Protein 1VK1 (pdb70)

Foldseek 3Di:
DAADADDWDKDWLVLEEAEDDQVVLLVVLLCVCVVVQWDWAAFEWEDQPPDRGTYGPDQPSVSVSCVVVVFTITIYDYDHLPDPQKFKDWKKKFKADVVLQVLLVVLVWDKAFDPCQQCLCAQALKWKDFPTIITTHDHQVSVNSLVSVSVCCVPGMPIDIHPDPVVNVVCSVVVNTGIIIDHADGSVVSSVQVVVVHHGYNHIDIDGPHHHGIDTHGSVVRD

Radius of gyration: 18.36 Å; Cα contacts (8 Å, |Δi|>4): 438; chains: 1; bounding box: 49×34×46 Å

InterPro domains:
  IPR003115 ParB-like, N-terminal domain [PF02195] (14-92)
  IPR003115 ParB-like, N-terminal domain [SM00470] (19-114)
  IPR023098 L-serine kinase SerK/SbnI, C-terminal [G3DSA:3.30.1760.10] (100-229)
  IPR036086 ParB/Sulfiredoxin superfamily [SSF110849] (11-241)
  IPR040867 L-serine kinase SerK, C-terminal domain [PF18231] (101-200)

Nearest PDB structures (foldseek):
  1vk1-assembly1_A  TM=1.003E+00  e=1.001E-43  Pyrococcus furiosus
  5x0b-assembly1_A  TM=9.358E-01  e=4.846E-38  Thermococcus kodakarensis KOD1
  5x0f-assembly1_A  TM=9.138E-01  e=3.011E-38  Thermococcus kodakarensis KOD1
  5x0k-assembly1_A  TM=9.259E-01  e=2.277E-37  Thermococcus kodakarensis KOD1
  5x0g-assembly1_A  TM=9.185E-01  e=5.558E-37  Thermococcus kodakarensis KOD1

Solvent-accessible surface area: 11321 Å² total

Sequence (223 aa):
IPVKKVEYVFIELDKMPHEQLVQRELEDFIESVTGSGIFWKPMLLAKIPGTDEYLIVDGHHRWAGLQKLGAKRAPSVILDYFDEGVKVYTWYPAFGDVNVIERLKAEGLEVIEDEKAEEAEGEIAFALIGEKSFAIPGGLEEQKVSKVLDEMDQAEIELVYYGLKEDAKADMEKGEIDYVFIRAPTKEEVMELVKRGEVFSPTTRHVLPFIPDKIDVKLEDLF

B-factor: mean 16.38, std 5.9, range [7.72, 43.36]

Organism: Pyrococcus furiosus (strain ATCC 43587 / DSM 3638 / JCM 8422 / Vc1) (NCBI:txid186497)

Structure (mmCIF, N/CA/C/O backbone):
data_1VK1
#
_entry.id   1VK1
#
_cell.length_a   115.148
_cell.length_b   40.099
_cell.length_c   65.671
_cell.angle_alpha   90.00
_cell.angle_beta   122.29
_cell.angle_gamma   90.00
#
_symmetry.space_group_name_H-M   'C 1 2 1'
#
loop_
_entity.id
_entity.type
_entity.pdbx_description
1 polymer 'Conserved hypothetical protein'
2 non-polymer 'PHOSPHATE ION'
3 non-polymer 'SODIUM ION'
4 non-polymer DI(HYDROXYETHYL)ETHER
5 water water
#
loop_
_atom_site.group_PDB
_atom_site.id
_atom_site.type_symbol
_atom_site.label_atom_id
_atom_site.label_alt_id
_atom_site.label_comp_id
_atom_site.label_asym_id
_atom_site.label_entity_id
_atom_site.label_seq_id
_atom_site.pdbx_PDB_ins_code
_atom_site.Cartn_x
_atom_site.Cartn_y
_atom_site.Cartn_z
_atom_site.occupancy
_atom_site.B_iso_or_equiv
_atom_site.auth_seq_id
_atom_site.auth_comp_id
_atom_site.auth_asym_id
_atom_site.auth_atom_id
_atom_site.pdbx_PDB_model_num
ATOM 1 N N . ILE A 1 11 ? -8.300 13.650 10.032 1.00 33.60 11 ILE A N 1
ATOM 2 C CA . ILE A 1 11 ? -9.213 13.715 11.222 1.00 33.08 11 ILE A CA 1
ATOM 3 C C . ILE A 1 11 ? -10.564 14.357 10.849 1.00 31.69 11 ILE A C 1
ATOM 4 O O . ILE A 1 11 ? -10.633 15.137 9.898 1.00 33.51 11 ILE A O 1
ATOM 9 N N . PRO A 1 12 ? -11.626 14.029 11.594 1.00 29.14 12 PRO A N 1
ATOM 10 C CA . PRO A 1 12 ? -12.963 14.532 11.288 1.00 27.79 12 PRO A CA 1
ATOM 11 C C . PRO A 1 12 ? -13.146 16.004 11.606 1.00 24.86 12 PRO A C 1
ATOM 12 O O . PRO A 1 12 ? -12.524 16.516 12.516 1.00 22.69 12 PRO A O 1
ATOM 16 N N . VAL A 1 13 ? -14.001 16.666 10.838 1.00 24.85 13 VAL A N 1
ATOM 17 C CA . VAL A 1 13 ? -14.478 17.998 11.175 1.00 24.45 13 VAL A CA 1
ATOM 18 C C . VAL A 1 13 ? -15.635 17.826 12.141 1.00 24.93 13 VAL A C 1
ATOM 19 O O . VAL A 1 13 ? -16.452 16.907 11.998 1.00 27.38 13 VAL A O 1
ATOM 23 N N . LYS A 1 14 ? -15.689 18.684 13.149 1.00 23.98 14 LYS A N 1
ATOM 24 C CA . LYS A 1 14 ? -16.717 18.597 14.173 1.00 26.35 14 LYS A CA 1
ATOM 25 C C . LYS A 1 14 ? -17.242 19.993 14.457 1.00 26.14 14 LYS A C 1
ATOM 26 O O . LYS A 1 14 ? -16.455 20.917 14.677 1.00 25.93 14 LYS A O 1
ATOM 30 N N . LYS A 1 15 ? -18.562 20.162 14.432 1.00 28.16 15 LYS A N 1
ATOM 31 C CA . LYS A 1 15 ? -19.165 21.410 14.894 1.00 29.18 15 LYS A CA 1
ATOM 32 C C . LYS A 1 15 ? -19.057 21.426 16.403 1.00 30.11 15 LYS A C 1
ATOM 33 O O . LYS A 1 15 ? -19.620 20.567 17.084 1.00 31.60 15 LYS A O 1
ATOM 39 N N . VAL A 1 16 ? -18.318 22.393 16.931 1.00 29.95 16 VAL A N 1
ATOM 40 C CA . VAL A 1 16 ? -18.163 22.512 18.369 1.00 29.39 16 VAL A CA 1
ATOM 41 C C . VAL A 1 16 ? -18.810 23.805 18.822 1.00 26.20 16 VAL A C 1
ATOM 42 O O . VAL A 1 16 ? -18.911 24.770 18.061 1.00 26.93 16 VAL A O 1
ATOM 46 N N . GLU A 1 17 ? -19.300 23.808 20.047 1.00 25.69 17 GLU A N 1
ATOM 47 C CA . GLU A 1 17 ? -19.944 24.981 20.574 1.00 23.92 17 GLU A CA 1
ATOM 48 C C . GLU A 1 17 ? -18.852 25.937 20.995 1.00 22.50 17 GLU A C 1
ATOM 49 O O . GLU A 1 17 ? -17.912 25.544 21.682 1.00 25.79 17 GLU A O 1
ATOM 52 N N . TYR A 1 18 ? -18.957 27.176 20.548 1.00 16.91 18 TYR A N 1
ATOM 53 C CA . TYR A 1 18 ? -18.013 28.210 20.951 1.00 14.66 18 TYR A CA 1
ATOM 54 C C . TYR A 1 18 ? -18.643 29.099 22.013 1.00 14.90 18 TYR A C 1
ATOM 55 O O . TYR A 1 18 ? -19.854 29.020 22.281 1.00 16.25 18 TYR A O 1
ATOM 64 N N . VAL A 1 19 ? -17.805 29.901 22.636 1.00 13.06 19 VAL A N 1
ATOM 65 C CA . VAL A 1 19 ? -18.219 30.891 23.595 1.00 12.30 19 VAL A CA 1
ATOM 66 C C . VAL A 1 19 ? -17.428 32.163 23.315 1.00 11.32 19 VAL A C 1
ATOM 67 O O . VAL A 1 19 ? -16.257 32.096 22.944 1.00 11.59 19 VAL A O 1
ATOM 74 N N . PHE A 1 20 ? -18.054 33.322 23.483 1.00 11.35 20 PHE A N 1
ATOM 75 C CA . PHE A 1 20 ? -17.326 34.567 23.354 1.00 10.50 20 PHE A CA 1
ATOM 76 C C . PHE A 1 20 ? -16.493 34.762 24.599 1.00 11.65 20 PHE A C 1
ATOM 77 O O . PHE A 1 20 ? -16.998 34.552 25.716 1.00 13.95 20 PHE A O 1
ATOM 85 N N . ILE A 1 21 ? -15.228 35.131 24.410 1.00 10.17 21 ILE A N 1
ATOM 86 C CA . ILE A 1 21 ? -14.295 35.430 25.502 1.00 10.20 21 ILE A CA 1
ATOM 87 C C . ILE A 1 21 ? -13.714 36.798 25.252 1.00 9.57 21 ILE A C 1
ATOM 88 O O . ILE A 1 21 ? -13.373 37.136 24.122 1.00 9.62 21 ILE A O 1
ATOM 93 N N . GLU A 1 22 ? -13.574 37.583 26.313 1.00 10.28 22 GLU A N 1
ATOM 94 C CA . GLU A 1 22 ? -12.977 38.884 26.195 1.00 10.81 22 GLU A CA 1
ATOM 95 C C . GLU A 1 22 ? -11.483 38.783 25.852 1.00 10.14 22 GLU A C 1
ATOM 96 O O . GLU A 1 22 ? -10.724 37.997 26.451 1.00 10.85 22 GLU A O 1
ATOM 102 N N . LEU A 1 23 ? -11.085 39.575 24.866 1.00 9.84 23 LEU A N 1
ATOM 103 C CA . LEU A 1 23 ? -9.721 39.529 24.352 1.00 9.88 23 LEU A CA 1
ATOM 104 C C . LEU A 1 23 ? -8.681 39.828 25.438 1.00 10.67 23 LEU A C 1
ATOM 105 O O . LEU A 1 23 ? -7.565 39.292 25.398 1.00 11.07 23 LEU A O 1
ATOM 110 N N . ASP A 1 24 ? -9.040 40.669 26.410 1.00 10.99 24 ASP A N 1
ATOM 111 C CA . ASP A 1 24 ? -8.116 41.068 27.454 1.00 12.23 24 ASP A CA 1
ATOM 112 C C . ASP A 1 24 ? -7.847 39.958 28.482 1.00 12.75 24 ASP A C 1
ATOM 113 O O . ASP A 1 24 ? -7.040 40.145 29.370 1.00 16.65 24 ASP A O 1
ATOM 118 N N . LYS A 1 25 ? -8.521 38.819 28.364 1.00 10.95 25 LYS A N 1
ATOM 119 C CA . LYS A 1 25 ? -8.283 37.658 29.215 1.00 11.33 25 LYS A CA 1
ATOM 120 C C . LYS A 1 25 ? -7.371 36.643 28.549 1.00 10.39 25 LYS A C 1
ATOM 121 O O . LYS A 1 25 ? -6.991 35.669 29.182 1.00 12.39 25 LYS A O 1
ATOM 127 N N . MET A 1 26 ? -7.008 36.868 27.287 1.00 9.96 26 MET A N 1
ATOM 128 C CA . MET A 1 26 ? -6.202 35.934 26.497 1.00 9.15 26 MET A CA 1
ATOM 129 C C . MET A 1 26 ? -4.761 36.304 26.554 1.00 9.91 26 MET A C 1
ATOM 130 O O . MET A 1 26 ? -4.411 37.464 26.391 1.00 11.78 26 MET A O 1
ATOM 146 N N . PRO A 1 28 ? -0.857 35.480 25.134 1.00 8.40 28 PRO A N 1
ATOM 147 C CA . PRO A 1 28 ? -0.104 34.870 24.060 1.00 8.45 28 PRO A CA 1
ATOM 148 C C . PRO A 1 28 ? 1.034 34.012 24.591 1.00 8.32 28 PRO A C 1
ATOM 149 O O . PRO A 1 28 ? 1.539 34.237 25.702 1.00 9.44 28 PRO A O 1
ATOM 153 N N . HIS A 1 29 ? 1.460 33.063 23.784 1.00 8.37 29 HIS A N 1
ATOM 154 C CA . HIS A 1 29 ? 2.699 32.341 24.048 1.00 8.76 29 HIS A CA 1
ATOM 155 C C . HIS A 1 29 ? 3.744 32.455 22.949 1.00 8.73 29 HIS A C 1
ATOM 156 O O . HIS A 1 29 ? 4.807 31.883 23.075 1.00 9.34 29 HIS A O 1
ATOM 163 N N . GLU A 1 30 ? 3.446 33.186 21.877 1.00 8.67 30 GLU A N 1
ATOM 164 C CA . GLU A 1 30 ? 4.415 33.400 20.834 1.00 9.00 30 GLU A CA 1
ATOM 165 C C . GLU A 1 30 ? 4.215 34.756 20.197 1.00 9.20 30 GLU A C 1
ATOM 166 O O . GLU A 1 30 ? 3.124 35.334 20.286 1.00 10.57 30 GLU A O 1
ATOM 172 N N . GLN A 1 31 ? 5.276 35.257 19.564 1.00 8.90 31 GLN A N 1
ATOM 173 C CA . GLN A 1 31 ? 5.293 36.516 18.847 1.00 9.11 31 GLN A CA 1
ATOM 174 C C . GLN A 1 31 ? 4.586 36.381 17.494 1.00 9.41 31 GLN A C 1
ATOM 175 O O . GLN A 1 31 ? 4.247 35.283 17.063 1.00 9.82 31 GLN A O 1
ATOM 181 N N . LEU A 1 32 ? 4.409 37.516 16.829 1.00 9.64 32 LEU A N 1
ATOM 182 C CA . LEU A 1 32 ? 3.672 37.595 15.573 1.00 10.23 32 LEU A CA 1
ATOM 183 C C . LEU A 1 32 ? 4.573 37.723 14.359 1.00 10.61 32 LEU A C 1
ATOM 184 O O . LEU A 1 32 ? 5.701 38.205 14.458 1.00 12.00 32 LEU A O 1
ATOM 189 N N . VAL A 1 33 ? 4.024 37.321 13.213 1.00 11.38 33 VAL A N 1
ATOM 190 C CA . VAL A 1 33 ? 4.592 37.585 11.876 1.00 12.29 33 VAL A CA 1
ATOM 191 C C . VAL A 1 33 ? 3.810 38.761 11.284 1.00 11.57 33 VAL A C 1
ATOM 192 O O . VAL A 1 33 ? 2.570 38.714 11.197 1.00 11.38 33 VAL A O 1
ATOM 196 N N . GLN A 1 34 ? 4.498 39.842 10.922 1.00 11.76 34 GLN A N 1
ATOM 197 C CA . GLN A 1 34 ? 3.800 41.044 10.467 1.00 11.83 34 GLN A CA 1
ATOM 198 C C . GLN A 1 34 ? 2.847 40.759 9.298 1.00 11.76 34 GLN A C 1
ATOM 199 O O . GLN A 1 34 ? 1.709 41.240 9.289 1.00 11.60 34 GLN A O 1
ATOM 205 N N . ARG A 1 35 ? 3.286 39.967 8.332 1.00 11.58 35 ARG A N 1
ATOM 206 C CA . ARG A 1 35 ? 2.451 39.686 7.182 1.00 12.20 35 ARG A CA 1
ATOM 207 C C . ARG A 1 35 ? 1.176 38.965 7.582 1.00 10.77 35 ARG A C 1
ATOM 208 O O . ARG A 1 35 ? 0.104 39.240 7.051 1.00 11.82 35 ARG A O 1
ATOM 216 N N . GLU A 1 36 ? 1.283 38.028 8.515 1.00 11.39 36 GLU A N 1
ATOM 217 C CA . GLU A 1 36 ? 0.108 37.282 8.968 1.00 11.51 36 GLU A CA 1
ATOM 218 C C . GLU A 1 36 ? -0.884 38.171 9.739 1.00 10.41 36 GLU A C 1
ATOM 219 O O . GLU A 1 36 ? -2.098 38.016 9.610 1.00 11.60 36 GLU A O 1
ATOM 230 N N . LEU A 1 37 ? -0.362 39.106 10.522 1.00 9.89 37 LEU A N 1
ATOM 231 C CA . LEU A 1 37 ? -1.193 40.049 11.239 1.00 10.06 37 LEU A CA 1
ATOM 232 C C . LEU A 1 37 ? -1.954 40.943 10.268 1.00 9.34 37 LEU A C 1
ATOM 233 O O . LEU A 1 37 ? -3.175 41.103 10.366 1.00 9.87 37 LEU A O 1
ATOM 238 N N . GLU A 1 38 ? -1.233 41.506 9.317 1.00 9.80 38 GLU A N 1
ATOM 239 C CA . GLU A 1 38 ? -1.836 42.420 8.354 1.00 10.99 38 GLU A CA 1
ATOM 240 C C . GLU A 1 38 ? -2.812 41.707 7.433 1.00 11.59 38 GLU A C 1
ATOM 241 O O . GLU A 1 38 ? -3.875 42.238 7.133 1.00 11.60 38 GLU A O 1
ATOM 247 N N . ASP A 1 39 ? -2.485 40.484 7.009 1.00 11.74 39 ASP A N 1
ATOM 248 C CA . ASP A 1 39 ? -3.392 39.716 6.193 1.00 12.11 39 ASP A CA 1
ATOM 249 C C . ASP A 1 39 ? -4.700 39.391 6.932 1.00 11.29 39 ASP A C 1
ATOM 250 O O . ASP A 1 39 ? -5.781 39.475 6.334 1.00 12.14 39 ASP A O 1
ATOM 255 N N . PHE A 1 40 ? -4.610 39.002 8.206 1.00 10.25 40 PHE A N 1
ATOM 256 C CA . PHE A 1 40 ? -5.808 38.740 8.980 1.00 10.66 40 PHE A CA 1
ATOM 257 C C . PHE A 1 40 ? -6.679 40.010 9.033 1.00 10.00 40 PHE A C 1
ATOM 258 O O . PHE A 1 40 ? -7.896 39.963 8.823 1.00 9.92 40 PHE A O 1
ATOM 266 N N . ILE A 1 41 ? -6.057 41.150 9.346 1.00 9.57 41 ILE A N 1
ATOM 267 C CA . ILE A 1 41 ? -6.829 42.392 9.472 1.00 10.02 41 ILE A CA 1
ATOM 268 C C . ILE A 1 41 ? -7.521 42.720 8.147 1.00 10.36 41 ILE A C 1
ATOM 269 O O . ILE A 1 41 ? -8.689 43.077 8.127 1.00 11.40 41 ILE A O 1
ATOM 274 N N . GLU A 1 42 ? -6.791 42.596 7.046 1.00 10.27 42 GLU A N 1
ATOM 275 C CA . GLU A 1 42 ? -7.371 42.835 5.723 1.00 1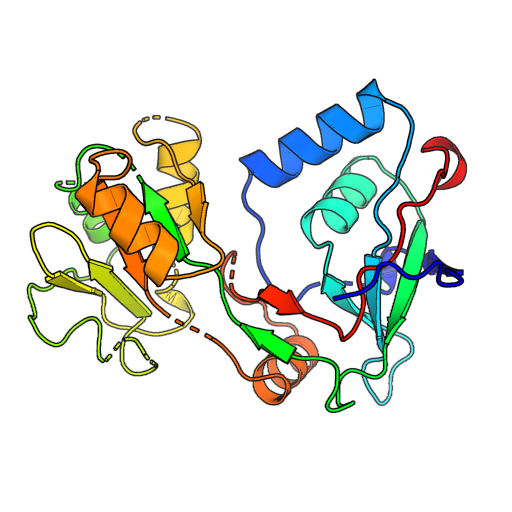1.18 42 GLU A CA 1
ATOM 276 C C . GLU A 1 42 ? -8.539 41.903 5.430 1.00 11.45 42 GLU A C 1
ATOM 277 O O . GLU A 1 42 ? -9.564 42.337 4.899 1.00 11.75 42 GLU A O 1
ATOM 283 N N . SER A 1 43 ? -8.381 40.616 5.742 1.00 10.96 43 SER A N 1
ATOM 284 C CA . SER A 1 43 ? -9.421 39.629 5.461 1.00 11.44 43 SER A CA 1
ATOM 285 C C . SER A 1 43 ? -10.691 39.841 6.304 1.00 10.44 43 SER A C 1
ATOM 286 O O . SER A 1 43 ? -11.813 39.784 5.786 1.00 11.36 43 SER A O 1
ATOM 289 N N . VAL A 1 44 ? -10.532 40.051 7.594 1.00 10.03 44 VAL A N 1
ATOM 290 C CA . VAL A 1 44 ? -11.683 40.164 8.463 1.00 9.94 44 VAL A CA 1
ATOM 291 C C . VAL A 1 44 ? -12.449 41.443 8.169 1.00 10.46 44 VAL A C 1
ATOM 292 O O . VAL A 1 44 ? -13.675 41.440 8.196 1.00 11.55 44 VAL A O 1
ATOM 296 N N . THR A 1 45 ? -11.743 42.528 7.868 1.00 11.06 45 THR A N 1
ATOM 297 C CA . THR A 1 45 ? -12.428 43.786 7.534 1.00 11.20 45 THR A CA 1
ATOM 298 C C . THR A 1 45 ? -13.032 43.730 6.140 1.00 12.27 45 THR A C 1
ATOM 299 O O . THR A 1 45 ? -14.124 44.256 5.926 1.00 14.36 45 THR A O 1
ATOM 303 N N . GLY A 1 46 ? -12.371 43.068 5.194 1.00 11.75 46 GLY A N 1
ATOM 304 C CA . GLY A 1 46 ? -12.908 42.970 3.845 1.00 12.27 46 GLY A CA 1
ATOM 305 C C . GLY A 1 46 ? -14.120 42.067 3.735 1.00 11.93 46 GLY A C 1
ATOM 306 O O . GLY A 1 46 ? -15.079 42.388 3.022 1.00 13.94 46 GLY A O 1
ATOM 307 N N . SER A 1 47 ? -14.084 40.933 4.428 1.00 11.93 47 SER A N 1
ATOM 308 C CA . SER A 1 47 ? -15.190 39.983 4.398 1.00 12.21 47 SER A CA 1
ATOM 309 C C . SER A 1 47 ? -16.263 40.304 5.411 1.00 12.75 47 SER A C 1
ATOM 310 O O . SER A 1 47 ? -17.411 39.899 5.257 1.00 13.44 47 SER A O 1
ATOM 313 N N . GLY A 1 48 ? -15.887 41.000 6.480 1.00 12.14 48 GLY A N 1
ATOM 314 C CA . GLY A 1 48 ? -16.792 41.249 7.592 1.00 11.45 48 GLY A CA 1
ATOM 315 C C . GLY A 1 48 ? -17.130 40.058 8.466 1.00 12.04 48 GLY A C 1
ATOM 316 O O . GLY A 1 48 ? -18.008 40.157 9.304 1.00 12.27 48 GLY A O 1
ATOM 317 N N . ILE A 1 49 ? -16.424 38.928 8.301 1.00 11.59 49 ILE A N 1
ATOM 318 C CA . ILE A 1 49 ? -16.776 37.692 8.992 1.00 12.41 49 ILE A CA 1
ATOM 319 C C . ILE A 1 49 ? -15.554 37.102 9.676 1.00 11.46 49 ILE A C 1
ATOM 320 O O . ILE A 1 49 ? -14.494 37.006 9.071 1.00 12.12 49 ILE A O 1
ATOM 325 N N . PHE A 1 50 ? -15.724 36.730 10.937 1.00 10.82 50 PHE A N 1
ATOM 326 C CA . PHE A 1 50 ? -14.728 35.993 11.699 1.00 11.15 50 PHE A CA 1
ATOM 327 C C . PHE A 1 50 ? -15.172 34.549 11.709 1.00 11.80 50 PHE A C 1
ATOM 328 O O . PHE A 1 50 ? -16.230 34.226 12.224 1.00 14.44 50 PHE A O 1
ATOM 336 N N . TRP A 1 51 ? -14.381 33.680 11.115 1.00 11.17 51 TRP A N 1
ATOM 337 C CA . TRP A 1 51 ? -14.855 32.299 10.896 1.00 13.04 51 TRP A CA 1
ATOM 338 C C . TRP A 1 51 ? -14.059 31.202 11.560 1.00 12.83 51 TRP A C 1
ATOM 339 O O . TRP A 1 51 ? -14.460 30.028 11.486 1.00 15.76 51 TRP A O 1
ATOM 350 N N . LYS A 1 52 ? -12.937 31.542 12.170 1.00 13.11 52 LYS A N 1
ATOM 351 C CA . LYS A 1 52 ? -12.073 30.530 12.756 1.00 13.97 52 LYS A CA 1
ATOM 352 C C . LYS A 1 52 ? -11.938 30.810 14.243 1.00 13.54 52 LYS A C 1
ATOM 353 O O . LYS A 1 52 ? -11.254 31.776 14.626 1.00 13.27 52 LYS A O 1
ATOM 359 N N . PRO A 1 53 ? -12.562 29.993 15.107 1.00 13.11 53 PRO A N 1
ATOM 360 C CA . PRO A 1 53 ? -12.587 30.329 16.537 1.00 12.79 53 PRO A CA 1
ATOM 361 C C . PRO A 1 53 ? -11.193 30.304 17.137 1.00 11.94 53 PRO A C 1
ATOM 362 O O . PRO A 1 53 ? -10.331 29.546 16.691 1.00 13.06 53 PRO A O 1
ATOM 366 N N . MET A 1 54 ? -10.979 31.125 18.143 1.00 10.19 54 MET A N 1
ATOM 367 C CA . MET A 1 54 ? -9.808 30.979 18.978 1.00 10.20 54 MET A CA 1
ATOM 368 C C . MET A 1 54 ? -9.832 29.609 19.618 1.00 9.45 54 MET A C 1
ATOM 369 O O . MET A 1 54 ? -10.902 29.100 19.933 1.00 9.98 54 MET A O 1
ATOM 374 N N . LEU A 1 55 ? -8.663 29.029 19.839 1.00 8.99 55 LEU A N 1
ATOM 375 C CA . LEU A 1 55 ? -8.526 27.875 20.740 1.00 9.13 55 LEU A CA 1
ATOM 376 C C . LEU A 1 55 ? -7.803 28.352 21.970 1.00 7.99 55 LEU A C 1
ATOM 377 O O . LEU A 1 55 ? -6.722 28.944 21.861 1.00 8.49 55 LEU A O 1
ATOM 382 N N . LEU A 1 56 ? -8.428 28.123 23.134 1.00 8.78 56 LEU A N 1
ATOM 383 C CA . LEU A 1 56 ? -7.948 28.610 24.406 1.00 8.91 56 LEU A CA 1
ATOM 384 C C . LEU A 1 56 ? -7.887 27.495 25.424 1.00 9.84 56 LEU A C 1
ATOM 385 O O . LEU A 1 56 ? -8.589 26.497 25.308 1.00 12.22 56 LEU A O 1
ATOM 390 N N . ALA A 1 57 ? -7.096 27.700 26.466 1.00 9.16 57 ALA A N 1
ATOM 391 C CA . ALA A 1 57 ? -7.071 26.811 27.634 1.00 10.23 57 ALA A CA 1
ATOM 392 C C . ALA A 1 57 ? -6.911 27.659 28.873 1.00 10.06 57 ALA A C 1
ATOM 393 O O . ALA A 1 57 ? -6.100 28.576 28.900 1.00 10.49 57 ALA A O 1
ATOM 395 N N . LYS A 1 58 ? -7.664 27.373 29.912 1.00 10.85 58 LYS A N 1
ATOM 396 C CA . LYS A 1 58 ? -7.548 28.169 31.125 1.00 11.30 58 LYS A CA 1
ATOM 397 C C . LYS A 1 58 ? -6.177 27.956 31.782 1.00 11.00 58 LYS A C 1
ATOM 398 O O . LYS A 1 58 ? -5.670 26.842 31.869 1.00 13.64 58 LYS A O 1
ATOM 404 N N . ILE A 1 59 ? -5.590 29.038 32.249 1.00 10.63 59 ILE A N 1
ATOM 405 C CA . ILE A 1 59 ? -4.349 28.985 33.017 1.00 11.28 59 ILE A CA 1
ATOM 406 C C . ILE A 1 59 ? -4.730 28.701 34.484 1.00 12.44 59 ILE A C 1
ATOM 407 O O . ILE A 1 59 ? -5.476 29.460 35.088 1.00 13.35 59 ILE A O 1
ATOM 412 N N . PRO A 1 60 ? -4.233 27.594 35.059 1.00 14.97 60 PRO A N 1
ATOM 413 C CA . PRO A 1 60 ? -4.617 27.231 36.438 1.00 17.54 60 PRO A CA 1
ATOM 414 C C . PRO A 1 60 ? -4.389 28.346 37.458 1.00 18.83 60 PRO A C 1
ATOM 415 O O . PRO A 1 60 ? -3.392 29.070 37.385 1.00 20.73 60 PRO A O 1
ATOM 419 N N . GLY A 1 61 ? -5.328 28.481 38.386 1.00 21.71 61 GLY A N 1
ATOM 420 C CA . GLY A 1 61 ? -5.250 29.496 39.423 1.00 23.32 61 GLY A CA 1
ATOM 421 C C . GLY A 1 61 ? -5.626 30.907 38.980 1.00 22.36 61 GLY A C 1
ATOM 422 O O . GLY A 1 61 ? -5.509 31.851 39.766 1.00 24.45 61 GLY A O 1
ATOM 423 N N . THR A 1 62 ? -6.075 31.059 37.724 1.00 18.54 62 THR A N 1
ATOM 424 C CA . THR A 1 62 ? -6.486 32.349 37.198 1.00 15.21 62 THR A CA 1
ATOM 425 C C . THR A 1 62 ? -7.801 32.217 36.494 1.00 15.09 62 THR A C 1
ATOM 426 O O . THR A 1 62 ? -8.269 31.113 36.226 1.00 16.80 62 THR A O 1
ATOM 430 N N . ASP A 1 63 ? -8.371 33.360 36.128 1.00 14.09 63 ASP A N 1
ATOM 431 C CA . ASP A 1 63 ? -9.475 33.382 35.181 1.00 15.52 63 ASP A CA 1
ATOM 432 C C . ASP A 1 63 ? -9.005 33.903 33.799 1.00 13.54 63 ASP A C 1
ATOM 433 O O . ASP A 1 63 ? -9.763 34.506 33.055 1.00 17.07 63 ASP A O 1
ATOM 438 N N . GLU A 1 64 ? -7.758 33.618 33.465 1.00 11.48 64 GLU A N 1
ATOM 439 C CA . GLU A 1 64 ? -7.158 33.996 32.195 1.00 10.91 64 GLU A CA 1
ATOM 440 C C . GLU A 1 64 ? -6.945 32.734 31.360 1.00 9.75 64 GLU A C 1
ATOM 441 O O . GLU A 1 64 ? -6.956 31.615 31.889 1.00 10.71 64 GLU A O 1
ATOM 447 N N . TYR A 1 65 ? -6.720 32.931 30.065 1.00 9.42 65 TYR A N 1
ATOM 448 C CA . TYR A 1 65 ? -6.571 31.849 29.117 1.00 8.90 65 TYR A CA 1
ATOM 449 C C . TYR A 1 65 ? -5.268 31.935 28.356 1.00 9.06 65 TYR A C 1
ATOM 450 O O . TYR A 1 65 ? -4.866 33.010 27.891 1.00 10.70 65 TYR A O 1
ATOM 459 N N . LEU A 1 66 ? -4.622 30.787 28.215 1.00 8.71 66 LEU A N 1
ATOM 460 C CA . LEU A 1 66 ? -3.585 30.576 27.234 1.00 9.00 66 LEU A CA 1
ATOM 461 C C . LEU A 1 66 ? -4.195 30.573 25.855 1.00 8.36 66 LEU A C 1
ATOM 462 O O . LEU A 1 66 ? -5.130 29.833 25.600 1.00 9.02 66 LEU A O 1
ATOM 467 N N . ILE A 1 67 ? -3.642 31.379 24.946 1.00 8.02 67 ILE A N 1
ATOM 468 C CA . ILE A 1 67 ? -3.962 31.254 23.541 1.00 8.41 67 ILE A CA 1
ATOM 469 C C . ILE A 1 67 ? -3.247 30.001 23.046 1.00 8.57 67 ILE A C 1
ATOM 470 O O . ILE A 1 67 ? -2.040 29.946 23.026 1.00 9.60 67 ILE A O 1
ATOM 475 N N . VAL A 1 68 ? -4.021 29.010 22.635 1.00 8.42 68 VAL A N 1
ATOM 476 C CA . VAL A 1 68 ? -3.478 27.783 22.041 1.00 8.48 68 VAL A CA 1
ATOM 477 C C . VAL A 1 68 ? -3.275 28.053 20.551 1.00 8.36 68 VAL A C 1
ATOM 478 O O . VAL A 1 68 ? -2.216 27.830 20.020 1.00 9.95 68 VAL A O 1
ATOM 482 N N . ASP A 1 69 ? -4.321 28.544 19.895 1.00 8.94 69 ASP A N 1
ATOM 483 C CA . ASP A 1 69 ? -4.282 28.896 18.497 1.00 9.57 69 ASP A CA 1
ATOM 484 C C . ASP A 1 69 ? -5.063 30.171 18.278 1.00 8.28 69 ASP A C 1
ATOM 485 O O . ASP A 1 69 ? -6.175 30.307 18.769 1.00 10.05 69 ASP A O 1
ATOM 490 N N . GLY A 1 70 ? -4.475 31.086 17.520 1.00 8.84 70 GLY A N 1
ATOM 491 C CA . GLY A 1 70 ? -5.137 32.333 17.147 1.00 8.89 70 GLY A CA 1
ATOM 492 C C . GLY A 1 70 ? -4.444 33.612 17.574 1.00 8.66 70 GLY A C 1
ATOM 493 O O . GLY A 1 70 ? -5.096 34.638 17.723 1.00 9.29 70 GLY A O 1
ATOM 494 N N . HIS A 1 71 ? -3.124 33.608 17.709 1.00 7.86 71 HIS A N 1
ATOM 495 C CA . HIS A 1 71 ? -2.400 34.816 18.085 1.00 7.86 71 HIS A CA 1
ATOM 496 C C . HIS A 1 71 ? -2.640 35.976 17.136 1.00 7.72 71 HIS A C 1
ATOM 497 O O . HIS A 1 71 ? -2.840 37.103 17.573 1.00 8.55 71 HIS A O 1
ATOM 504 N N . HIS A 1 72 ? -2.609 35.719 15.834 1.00 8.30 72 HIS A N 1
ATOM 505 C CA . HIS A 1 72 ? -2.776 36.788 14.864 1.00 8.78 72 HIS A CA 1
ATOM 506 C C . HIS A 1 72 ? -4.199 37.302 14.839 1.00 8.49 72 HIS A C 1
ATOM 507 O O . HIS A 1 72 ? -4.415 38.516 14.665 1.00 9.72 72 HIS A O 1
ATOM 514 N N . ARG A 1 73 ? -5.167 36.409 15.031 1.00 8.45 73 ARG A N 1
ATOM 515 C CA . ARG A 1 73 ? -6.575 36.798 15.158 1.00 9.11 73 ARG A CA 1
ATOM 516 C C . ARG A 1 73 ? -6.831 37.654 16.389 1.00 8.90 73 ARG A C 1
ATOM 517 O O . ARG A 1 73 ? -7.453 38.717 16.310 1.00 9.31 73 ARG A O 1
ATOM 525 N N . TRP A 1 74 ? -6.302 37.233 17.534 1.00 8.64 74 TRP A N 1
ATOM 526 C CA . TRP A 1 74 ? -6.411 38.006 18.772 1.00 8.80 74 TRP A CA 1
ATOM 527 C C . TRP A 1 74 ? -5.762 39.372 18.636 1.00 8.83 74 TRP A C 1
ATOM 528 O O . TRP A 1 74 ? -6.374 40.401 18.953 1.00 9.61 74 TRP A O 1
ATOM 539 N N . ALA A 1 75 ? -4.538 39.404 18.134 1.00 8.64 75 ALA A N 1
ATOM 540 C CA . ALA A 1 75 ? -3.811 40.649 18.037 1.00 9.59 75 ALA A CA 1
ATOM 541 C C . ALA A 1 75 ? -4.456 41.578 17.006 1.00 8.89 75 ALA A C 1
ATOM 542 O O . ALA A 1 75 ? -4.509 42.793 17.209 1.00 10.02 75 ALA A O 1
ATOM 544 N N . GLY A 1 76 ? -4.949 41.019 15.901 1.00 8.78 76 GLY A N 1
ATOM 545 C CA . GLY A 1 76 ? -5.621 41.825 14.899 1.00 9.42 76 GLY A CA 1
ATOM 546 C C . GLY A 1 76 ? -6.910 42.429 15.422 1.00 9.42 76 GLY A C 1
ATOM 547 O O . GLY A 1 76 ? -7.193 43.610 15.198 1.00 10.34 76 GLY A O 1
ATOM 548 N N . LEU A 1 77 ? -7.684 41.636 16.143 1.00 9.22 77 LEU A N 1
ATOM 549 C CA . LEU A 1 77 ? -8.900 42.136 16.748 1.00 9.69 77 LEU A CA 1
ATOM 550 C C . LEU A 1 77 ? -8.606 43.221 17.780 1.00 10.15 77 LEU A C 1
ATOM 551 O O . LEU A 1 77 ? -9.328 44.216 17.851 1.00 11.32 77 LEU A O 1
ATOM 556 N N . GLN A 1 78 ? -7.581 43.030 18.595 1.00 10.17 78 GLN A N 1
ATOM 557 C CA . GLN A 1 78 ? -7.204 44.063 19.552 1.00 12.80 78 GLN A CA 1
ATOM 558 C C . GLN A 1 78 ? -6.808 45.338 18.830 1.00 12.60 78 GLN A C 1
ATOM 559 O O . GLN A 1 78 ? -7.233 46.433 19.222 1.00 14.16 78 GLN A O 1
ATOM 565 N N . LYS A 1 79 ? -6.033 45.215 17.758 1.00 11.82 79 LYS A N 1
ATOM 566 C CA . LYS A 1 79 ? -5.604 46.393 16.985 1.00 12.95 79 LYS A CA 1
ATOM 567 C C . LYS A 1 79 ? -6.804 47.129 16.395 1.00 12.76 79 LYS A C 1
ATOM 568 O O . LYS A 1 79 ? -6.807 48.376 16.323 1.00 14.70 79 LYS A O 1
ATOM 574 N N . LEU A 1 80 ? -7.829 46.385 15.987 1.00 12.05 80 LEU A N 1
ATOM 575 C CA . LEU A 1 80 ? -9.047 46.974 15.425 1.00 12.38 80 LEU A CA 1
ATOM 576 C C . LEU A 1 80 ? -9.970 47.588 16.481 1.00 13.03 80 LEU A C 1
ATOM 577 O O . LEU A 1 80 ? -10.943 48.268 16.139 1.00 14.78 80 LEU A O 1
ATOM 582 N N . GLY A 1 81 ? -9.689 47.347 17.750 1.00 12.56 81 GLY A N 1
ATOM 583 C CA . GLY A 1 81 ? -10.495 47.867 18.847 1.00 13.78 81 GLY A CA 1
ATOM 584 C C . GLY A 1 81 ? -11.662 46.985 19.271 1.00 12.89 81 GLY A C 1
ATOM 585 O O . GLY A 1 81 ? -12.547 47.452 19.968 1.00 14.38 81 GLY A O 1
ATOM 586 N N . ALA A 1 82 ? -11.648 45.698 18.904 1.00 11.74 82 ALA A N 1
ATOM 587 C CA . ALA A 1 82 ? -12.696 44.790 19.301 1.00 11.85 82 ALA A CA 1
ATOM 588 C C . ALA A 1 82 ? -12.549 44.415 20.767 1.00 11.13 82 ALA A C 1
ATOM 589 O O . ALA A 1 82 ? -11.518 44.704 21.389 1.00 13.43 82 ALA A O 1
ATOM 591 N N . LYS A 1 83 ? -13.563 43.748 21.292 1.00 11.32 83 LYS A N 1
ATOM 592 C CA . LYS A 1 83 ? -13.629 43.379 22.694 1.00 12.20 83 LYS A CA 1
ATOM 593 C C . LYS A 1 83 ? -13.606 41.893 22.975 1.00 10.82 83 LYS A C 1
ATOM 594 O O . LYS A 1 83 ? -13.146 41.498 24.029 1.00 11.28 83 LYS A O 1
ATOM 596 N N . ARG A 1 84 ? -14.141 41.076 22.066 1.00 10.82 84 ARG A N 1
ATOM 597 C CA . ARG A 1 84 ? -14.328 39.663 22.336 1.00 10.19 84 ARG A CA 1
ATOM 598 C C . ARG A 1 84 ? -14.074 38.855 21.081 1.00 10.03 84 ARG A C 1
ATOM 599 O O . ARG A 1 84 ? -14.055 39.411 19.979 1.00 10.87 84 ARG A O 1
ATOM 607 N N . ALA A 1 85 ? -13.889 37.548 21.247 1.00 9.67 85 ALA A N 1
ATOM 608 C CA . ALA A 1 85 ? -13.807 36.667 20.100 1.00 9.25 85 ALA A CA 1
ATOM 609 C C . ALA A 1 85 ? -14.431 35.324 20.440 1.00 9.80 85 ALA A C 1
ATOM 610 O O . ALA A 1 85 ? -14.285 34.823 21.556 1.00 9.79 85 ALA A O 1
ATOM 612 N N . PRO A 1 86 ? -15.099 34.696 19.466 1.00 9.81 86 PRO A N 1
ATOM 613 C CA . PRO A 1 86 ? -15.591 33.335 19.651 1.00 9.67 86 PRO A CA 1
ATOM 614 C C . PRO A 1 86 ? -14.440 32.350 19.821 1.00 9.49 86 PRO A C 1
ATOM 615 O O . PRO A 1 86 ? -13.469 32.405 19.068 1.00 10.51 86 PRO A O 1
ATOM 619 N N . SER A 1 87 ? -14.580 31.479 20.806 1.00 8.98 87 SER A N 1
ATOM 620 C CA . SER A 1 87 ? -13.513 30.644 21.287 1.00 9.72 87 SER A CA 1
ATOM 621 C C . SER A 1 87 ? -13.999 29.237 21.637 1.00 9.78 87 SER A C 1
ATOM 622 O O . SER A 1 87 ? -15.122 29.036 22.078 1.00 12.19 87 SER A O 1
ATOM 625 N N . VAL A 1 88 ? -13.097 28.284 21.475 1.00 9.84 88 VAL A N 1
ATOM 626 C CA . VAL A 1 88 ? -13.290 26.924 21.948 1.00 11.12 88 VAL A CA 1
ATOM 627 C C . VAL A 1 88 ? -12.332 26.754 23.107 1.00 10.85 88 VAL A C 1
ATOM 628 O O . VAL A 1 88 ? -11.142 27.011 22.959 1.00 11.52 88 VAL A O 1
ATOM 632 N N . ILE A 1 89 ? -12.846 26.317 24.250 1.00 10.59 89 ILE A N 1
ATOM 633 C CA . ILE A 1 89 ? -12.062 26.134 25.458 1.00 12.23 89 ILE A CA 1
ATOM 634 C C . ILE A 1 89 ? -11.671 24.649 25.586 1.00 12.82 89 ILE A C 1
ATOM 635 O O . ILE A 1 89 ? -12.538 23.783 25.613 1.00 14.45 89 ILE A O 1
ATOM 640 N N . LEU A 1 90 ? -10.377 24.386 25.634 1.00 13.36 90 LEU A N 1
ATOM 641 C CA . LEU A 1 90 ? -9.782 23.063 25.668 1.00 15.02 90 LEU A CA 1
ATOM 642 C C . LEU A 1 90 ? -9.226 22.771 27.057 1.00 14.56 90 LEU A C 1
ATOM 643 O O . LEU A 1 90 ? -8.870 23.693 27.806 1.00 17.48 90 LEU A O 1
ATOM 648 N N . ASP A 1 91 ? -9.132 21.483 27.396 1.00 18.21 91 ASP A N 1
ATOM 649 C CA . ASP A 1 91 ? -8.282 21.040 28.495 1.00 20.72 91 ASP A CA 1
ATOM 650 C C . ASP A 1 91 ? -6.914 20.794 27.873 1.00 18.53 91 ASP A C 1
ATOM 651 O O . ASP A 1 91 ? -6.736 19.831 27.146 1.00 20.95 91 ASP A O 1
ATOM 656 N N . TYR A 1 92 ? -5.970 21.666 28.169 1.00 16.98 92 TYR A N 1
ATOM 657 C CA . TYR A 1 92 ? -4.686 21.660 27.464 1.00 15.96 92 TYR A CA 1
ATOM 658 C C . TYR A 1 92 ? -3.933 20.332 27.651 1.00 16.15 92 TYR A C 1
ATOM 659 O O . TYR A 1 92 ? -3.276 19.864 26.733 1.00 16.17 92 TYR A O 1
ATOM 668 N N . PHE A 1 93 ? -4.077 19.704 28.824 1.00 16.56 93 PHE A N 1
ATOM 669 C CA . PHE A 1 93 ? -3.294 18.489 29.140 1.00 17.46 93 PHE A CA 1
ATOM 670 C C . PHE A 1 93 ? -4.045 17.207 28.869 1.00 20.07 93 PHE A C 1
ATOM 671 O O . PHE A 1 93 ? -3.598 16.125 29.231 1.00 21.76 93 PHE A O 1
ATOM 679 N N . ASP A 1 94 ? -5.153 17.326 28.159 1.00 19.39 94 ASP A N 1
ATOM 680 C CA . ASP A 1 94 ? -5.782 16.184 27.560 1.00 21.73 94 ASP A CA 1
ATOM 681 C C . ASP A 1 94 ? -4.825 15.608 26.508 1.00 20.87 94 ASP A C 1
ATOM 682 O O . ASP A 1 94 ? -4.209 16.373 25.740 1.00 19.59 94 ASP A O 1
ATOM 687 N N . GLU A 1 95 ? -4.695 14.279 26.466 1.00 21.56 95 GLU A N 1
ATOM 688 C CA . GLU A 1 95 ? -3.777 13.605 25.533 1.00 22.23 95 GLU A CA 1
ATOM 689 C C . GLU A 1 95 ? -4.113 13.848 24.055 1.00 20.64 95 GLU A C 1
ATOM 690 O O . GLU A 1 95 ? -3.254 13.713 23.193 1.00 23.17 95 GLU A O 1
ATOM 701 N N . GLY A 1 96 ? -5.363 14.194 23.785 1.00 20.24 96 GLY A N 1
ATOM 702 C CA . GLY A 1 96 ? -5.812 14.498 22.442 1.00 19.84 96 GLY A CA 1
ATOM 703 C C . GLY A 1 96 ? -5.238 15.794 21.868 1.00 19.12 96 GLY A C 1
ATOM 704 O O . GLY A 1 96 ? -5.227 15.954 20.653 1.00 20.49 96 GLY A O 1
ATOM 705 N N . VAL A 1 97 ? -4.783 16.717 22.745 1.00 17.40 97 VAL A N 1
ATOM 706 C CA . VAL A 1 97 ? -4.166 17.984 22.321 1.00 15.24 97 VAL A CA 1
ATOM 707 C C . VAL A 1 97 ? -2.688 17.694 22.115 1.00 15.87 97 VAL A C 1
ATOM 708 O O . VAL A 1 97 ? -1.995 17.293 23.053 1.00 16.54 97 VAL A O 1
ATOM 712 N N . LYS A 1 98 ? -2.211 17.832 20.882 1.00 16.83 98 LYS A N 1
ATOM 713 C CA . LYS A 1 98 ? -0.793 17.614 20.570 1.00 17.15 98 LYS A CA 1
ATOM 714 C C . LYS A 1 98 ? -0.160 18.894 20.064 1.00 15.75 98 LYS A C 1
ATOM 715 O O . LYS A 1 98 ? -0.819 19.716 19.425 1.00 16.70 98 LYS A O 1
ATOM 717 N N . VAL A 1 99 ? 1.112 19.065 20.345 1.00 14.10 99 VAL A N 1
ATOM 718 C CA . VAL A 1 99 ? 1.849 20.231 19.888 1.00 13.10 99 VAL A CA 1
ATOM 719 C C . VAL A 1 99 ? 3.071 19.821 19.083 1.00 13.46 99 VAL A C 1
ATOM 720 O O . VAL A 1 99 ? 3.800 18.892 19.450 1.00 17.10 99 VAL A O 1
ATOM 724 N N . TYR A 1 100 ? 3.250 20.511 17.961 1.00 11.92 100 TYR A N 1
ATOM 725 C CA . TYR A 1 100 ? 4.371 20.363 17.054 1.00 11.45 100 TYR A CA 1
ATOM 726 C C . TYR A 1 100 ? 4.943 21.778 16.824 1.00 11.05 100 TYR A C 1
ATOM 727 O O . TYR A 1 100 ? 4.672 22.674 17.604 1.00 12.08 100 TYR A O 1
ATOM 736 N N . THR A 1 101 ? 5.755 21.965 15.787 1.00 10.93 101 THR A N 1
ATOM 737 C CA . THR A 1 101 ? 6.213 23.297 15.435 1.00 10.17 101 THR A CA 1
ATOM 738 C C . THR A 1 101 ? 5.988 23.578 13.960 1.00 10.23 101 THR A C 1
ATOM 739 O O . THR A 1 101 ? 5.481 22.729 13.214 1.00 12.44 101 THR A O 1
ATOM 743 N N . TRP A 1 102 ? 6.331 24.796 13.554 1.00 10.11 102 TRP A N 1
ATOM 744 C CA . TRP A 1 102 ? 6.380 25.180 12.162 1.00 10.68 102 TRP A CA 1
ATOM 745 C C . TRP A 1 102 ? 7.822 25.306 11.711 1.00 12.14 102 TRP A C 1
ATOM 746 O O . TRP A 1 102 ? 8.726 25.509 12.527 1.00 16.43 102 TRP A O 1
ATOM 757 N N . TYR A 1 103 ? 8.032 25.177 10.411 1.00 12.17 103 TYR A N 1
ATOM 758 C CA . TYR A 1 103 ? 9.357 25.242 9.812 1.00 13.66 103 TYR A CA 1
ATOM 759 C C . TYR A 1 103 ? 9.420 26.460 8.875 1.00 14.13 103 TYR A C 1
ATOM 760 O O . TYR A 1 103 ? 8.917 26.388 7.758 1.00 16.09 103 TYR A O 1
ATOM 769 N N . PRO A 1 104 ? 10.035 27.561 9.324 1.00 13.48 104 PRO A N 1
ATOM 770 C CA . PRO A 1 104 ? 10.225 28.725 8.443 1.00 13.90 104 PRO A CA 1
ATOM 771 C C . PRO A 1 104 ? 11.141 28.336 7.328 1.00 13.51 104 PRO A C 1
ATOM 772 O O . PRO A 1 104 ? 12.170 27.720 7.564 1.00 15.09 104 PRO A O 1
ATOM 776 N N . ALA A 1 105 ? 10.751 28.645 6.107 1.00 14.41 105 ALA A N 1
ATOM 777 C CA . ALA A 1 105 ? 11.552 28.336 4.934 1.00 14.70 105 ALA A CA 1
ATOM 778 C C . ALA A 1 105 ? 11.532 29.542 4.018 1.00 16.18 105 ALA A C 1
ATOM 779 O O . ALA A 1 105 ? 10.626 30.393 4.101 1.00 18.37 105 ALA A O 1
ATOM 781 N N . PHE A 1 106 ? 12.531 29.673 3.170 1.00 14.30 106 PHE A N 1
ATOM 782 C CA . PHE A 1 106 ? 12.511 30.823 2.263 1.00 14.53 106 PHE A CA 1
ATOM 783 C C . PHE A 1 106 ? 12.933 30.527 0.885 1.00 17.00 106 PHE A C 1
ATOM 784 O O . PHE A 1 106 ? 13.666 29.558 0.612 1.00 16.71 106 PHE A O 1
ATOM 803 N N . GLY A 1 108 ? 15.013 32.607 -1.726 1.00 17.57 108 GLY A N 1
ATOM 804 C CA . GLY A 1 108 ? 15.941 33.715 -1.695 1.00 17.62 108 GLY A CA 1
ATOM 805 C C . GLY A 1 108 ? 17.392 33.293 -1.576 1.00 16.26 108 GLY A C 1
ATOM 806 O O . GLY A 1 108 ? 17.717 32.101 -1.676 1.00 19.02 108 GLY A O 1
ATOM 807 N N . ASP A 1 109 ? 18.245 34.276 -1.325 1.00 16.62 109 ASP A N 1
ATOM 808 C CA . ASP A 1 109 ? 19.694 34.106 -1.305 1.00 17.25 109 ASP A CA 1
ATOM 809 C C . ASP A 1 109 ? 20.188 33.889 0.134 1.00 16.30 109 ASP A C 1
ATOM 810 O O . ASP A 1 109 ? 20.223 34.824 0.924 1.00 16.18 109 ASP A O 1
ATOM 815 N N . VAL A 1 110 ? 20.617 32.667 0.432 1.00 17.04 110 VAL A N 1
ATOM 816 C CA . VAL A 1 110 ? 21.056 32.328 1.780 1.00 17.38 110 VAL A CA 1
ATOM 817 C C . VAL A 1 110 ? 22.236 33.188 2.228 1.00 16.80 110 VAL A C 1
ATOM 818 O O . VAL A 1 110 ? 22.396 33.456 3.401 1.00 17.61 110 VAL A O 1
ATOM 822 N N . ASN A 1 111 ? 23.091 33.613 1.296 1.00 18.86 111 ASN A N 1
ATOM 823 C CA . ASN A 1 111 ? 24.212 34.450 1.685 1.00 19.97 111 ASN A CA 1
ATOM 824 C C . ASN A 1 111 ? 23.752 35.808 2.220 1.00 17.40 111 ASN A C 1
ATOM 825 O O . ASN A 1 111 ? 24.325 36.337 3.154 1.00 18.45 111 ASN A O 1
ATOM 841 N N . VAL A 1 113 ? 20.752 36.275 3.650 1.00 14.75 113 VAL A N 1
ATOM 842 C CA . VAL A 1 113 ? 20.140 35.953 4.936 1.00 14.41 113 VAL A CA 1
ATOM 843 C C . VAL A 1 113 ? 21.236 35.817 6.020 1.00 15.46 113 VAL A C 1
ATOM 844 O O . VAL A 1 113 ? 21.139 36.390 7.084 1.00 15.20 113 VAL A O 1
ATOM 848 N N . ILE A 1 114 ? 22.294 35.070 5.711 1.00 14.60 114 ILE A N 1
ATOM 849 C CA . ILE A 1 114 ? 23.380 34.870 6.685 1.00 15.66 114 ILE A CA 1
ATOM 850 C C . ILE A 1 114 ? 24.027 36.188 7.063 1.00 15.53 114 ILE A C 1
ATOM 851 O O . ILE A 1 114 ? 24.297 36.427 8.220 1.00 16.43 114 ILE A O 1
ATOM 856 N N . GLU A 1 115 ? 24.287 37.066 6.082 1.00 17.24 115 GLU A N 1
ATOM 857 C CA . GLU A 1 115 ? 24.864 38.377 6.406 1.00 18.58 115 GLU A CA 1
ATOM 858 C C . GLU A 1 115 ? 23.974 39.153 7.387 1.00 17.09 115 GLU A C 1
ATOM 859 O O . GLU A 1 115 ? 24.451 39.739 8.342 1.00 17.94 115 GLU A O 1
ATOM 861 N N . ARG A 1 116 ? 22.662 39.132 7.146 1.00 17.04 116 ARG A N 1
ATOM 862 C CA . ARG A 1 116 ? 21.736 39.834 8.012 1.00 17.05 116 ARG A CA 1
ATOM 863 C C . ARG A 1 116 ? 21.671 39.212 9.407 1.00 16.82 116 ARG A C 1
ATOM 864 O O . ARG A 1 116 ? 21.561 39.915 10.394 1.00 16.78 116 ARG A O 1
ATOM 872 N N . LEU A 1 117 ? 21.744 37.888 9.476 1.00 15.21 117 LEU A N 1
ATOM 873 C CA . LEU A 1 117 ? 21.790 37.199 10.776 1.00 14.55 117 LEU A CA 1
ATOM 874 C C . LEU A 1 117 ? 23.039 37.600 11.549 1.00 15.87 117 LEU A C 1
ATOM 875 O O . LEU A 1 117 ? 22.972 37.932 12.728 1.00 15.61 117 LEU A O 1
ATOM 880 N N . LYS A 1 118 ? 24.181 37.615 10.868 1.00 16.29 118 LYS A N 1
ATOM 881 C CA . LYS A 1 118 ? 25.437 37.974 11.544 1.00 17.53 118 LYS A CA 1
ATOM 882 C C . LYS A 1 118 ? 25.405 39.426 12.014 1.00 18.98 118 LYS A C 1
ATOM 883 O O . LYS A 1 118 ? 25.917 39.738 13.082 1.00 19.98 118 LYS A O 1
ATOM 889 N N . ALA A 1 119 ? 24.754 40.301 11.244 1.00 19.78 119 ALA A N 1
ATOM 890 C CA . ALA A 1 119 ? 24.622 41.711 11.625 1.00 21.72 119 ALA A CA 1
ATOM 891 C C . ALA A 1 119 ? 23.820 41.896 12.914 1.00 23.19 119 ALA A C 1
ATOM 892 O O . ALA A 1 119 ? 23.947 42.917 13.581 1.00 25.11 119 ALA A O 1
ATOM 894 N N . GLU A 1 120 ? 22.989 40.910 13.257 1.00 23.40 120 GLU A N 1
ATOM 895 C CA . GLU A 1 120 ? 22.219 40.950 14.496 1.00 25.19 120 GLU A CA 1
ATOM 896 C C . GLU A 1 120 ? 22.939 40.293 15.674 1.00 23.21 120 GLU A C 1
ATOM 897 O O . GLU A 1 120 ? 22.358 40.147 16.752 1.00 25.61 120 GLU A O 1
ATOM 903 N N . GLY A 1 121 ? 24.192 39.900 15.469 1.00 22.03 121 GLY A N 1
ATOM 904 C CA . GLY A 1 121 ? 25.014 39.320 16.527 1.00 21.76 121 GLY A CA 1
ATOM 905 C C . GLY A 1 121 ? 24.936 37.811 16.634 1.00 20.76 121 GLY A C 1
ATOM 906 O O . GLY A 1 121 ? 25.420 37.238 17.604 1.00 22.92 121 GLY A O 1
ATOM 907 N N . LEU A 1 122 ? 24.337 37.160 15.643 1.00 18.28 122 LEU A N 1
ATOM 908 C CA . LEU A 1 122 ? 24.256 35.707 15.639 1.00 16.99 122 LEU A CA 1
ATOM 909 C C . LEU A 1 122 ? 25.458 35.080 14.988 1.00 17.62 122 LEU A C 1
ATOM 910 O O . LEU A 1 122 ? 26.087 35.677 14.106 1.00 19.81 122 LEU A O 1
ATOM 915 N N . GLU A 1 123 ? 25.768 33.857 15.395 1.00 18.00 123 GLU A N 1
ATOM 916 C CA . GLU A 1 123 ? 26.750 33.050 14.710 1.00 17.92 123 GLU A CA 1
ATOM 917 C C . GLU A 1 123 ? 26.043 32.103 13.775 1.00 16.46 123 GLU A C 1
ATOM 918 O O . GLU A 1 123 ? 24.929 31.613 14.078 1.00 17.16 123 GLU A O 1
ATOM 924 N N . VAL A 1 124 ? 26.660 31.850 12.636 1.00 17.16 124 VAL A N 1
ATOM 925 C CA . VAL A 1 124 ? 26.167 30.893 11.679 1.00 16.14 124 VAL A CA 1
ATOM 926 C C . VAL A 1 124 ? 27.348 30.021 11.282 1.00 17.61 124 VAL A C 1
ATOM 927 O O . VAL A 1 124 ? 28.261 30.487 10.599 1.00 20.08 124 VAL A O 1
ATOM 931 N N . ILE A 1 125 ? 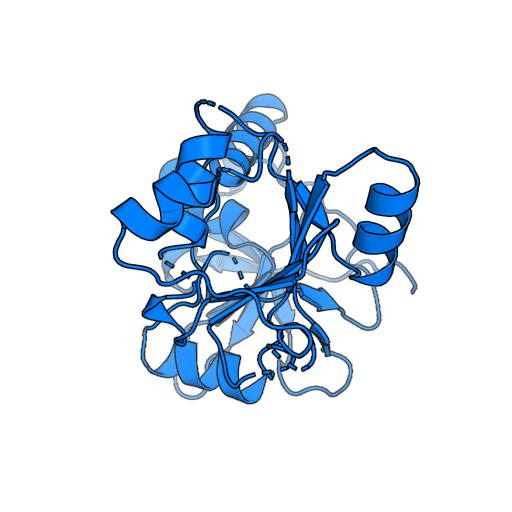27.332 28.767 11.724 1.00 17.75 125 ILE A N 1
ATOM 932 C CA . ILE A 1 125 ? 28.501 27.884 11.670 1.00 17.72 125 ILE A CA 1
ATOM 933 C C . ILE A 1 125 ? 28.199 26.665 10.838 1.00 16.70 125 ILE A C 1
ATOM 934 O O . ILE A 1 125 ? 27.271 25.919 11.138 1.00 18.45 125 ILE A O 1
ATOM 939 N N . GLU A 1 126 ? 29.007 26.398 9.811 1.00 18.40 126 GLU A N 1
ATOM 940 C CA . GLU A 1 126 ? 28.786 25.195 9.054 1.00 18.29 126 GLU A CA 1
ATOM 941 C C . GLU A 1 126 ? 28.994 23.981 9.976 1.00 19.34 126 GLU A C 1
ATOM 942 O O . GLU A 1 126 ? 30.012 23.873 10.675 1.00 20.58 126 GLU A O 1
ATOM 948 N N . ASP A 1 127 ? 28.020 23.085 9.980 1.00 17.79 127 ASP A N 1
ATOM 949 C CA . ASP A 1 127 ? 28.002 21.969 10.919 1.00 17.32 127 ASP A CA 1
ATOM 950 C C . ASP A 1 127 ? 27.059 20.922 10.398 1.00 17.82 127 ASP A C 1
ATOM 951 O O . ASP A 1 127 ? 25.844 21.143 10.355 1.00 18.28 127 ASP A O 1
ATOM 956 N N . GLU A 1 128 ? 27.606 19.771 9.993 1.00 19.63 128 GLU A N 1
ATOM 957 C CA . GLU A 1 128 ? 26.816 18.704 9.420 1.00 18.86 128 GLU A CA 1
ATOM 958 C C . GLU A 1 128 ? 25.828 18.084 10.408 1.00 18.51 128 GLU A C 1
ATOM 959 O O . GLU A 1 128 ? 24.917 17.391 9.991 1.00 20.94 128 GLU A O 1
ATOM 961 N N . LYS A 1 129 ? 26.048 18.310 11.711 1.00 17.77 129 LYS A N 1
ATOM 962 C CA . LYS A 1 129 ? 25.136 17.818 12.760 1.00 17.41 129 LYS A CA 1
ATOM 963 C C . LYS A 1 129 ? 24.114 18.857 13.221 1.00 15.40 129 LYS A C 1
ATOM 964 O O . LYS A 1 129 ? 23.425 18.641 14.209 1.00 14.91 129 LYS A O 1
ATOM 968 N N . ALA A 1 130 ? 24.003 19.974 12.504 1.00 14.80 130 ALA A N 1
ATOM 969 C CA . ALA A 1 130 ? 23.143 21.064 12.949 1.00 13.85 130 ALA A CA 1
ATOM 970 C C . ALA A 1 130 ? 21.691 20.627 13.162 1.00 12.90 130 ALA A C 1
ATOM 971 O O . ALA A 1 130 ? 21.085 20.980 14.153 1.00 12.65 130 ALA A O 1
ATOM 973 N N . GLU A 1 131 ? 21.129 19.867 12.237 1.00 12.68 131 GLU A N 1
ATOM 974 C CA . GLU A 1 131 ? 19.724 19.478 12.348 1.00 13.25 131 GLU A CA 1
ATOM 975 C C . GLU A 1 131 ? 19.485 18.633 13.611 1.00 13.49 131 GLU A C 1
ATOM 976 O O . GLU A 1 131 ? 18.525 18.848 14.343 1.00 14.12 131 GLU A O 1
ATOM 982 N N . GLU A 1 132 ? 20.376 17.679 13.858 1.00 14.26 132 GLU A N 1
ATOM 983 C CA . GLU A 1 132 ? 20.295 16.816 15.052 1.00 14.23 132 GLU A CA 1
ATOM 984 C C . GLU A 1 132 ? 20.391 17.660 16.317 1.00 12.74 132 GLU A C 1
ATOM 985 O O . GLU A 1 132 ? 19.600 17.487 17.239 1.00 14.00 132 GLU A O 1
ATOM 1002 N N . ALA A 1 134 ? 19.716 20.863 16.653 1.00 11.31 134 ALA A N 1
ATOM 1003 C CA . ALA A 1 134 ? 18.500 21.677 16.753 1.00 11.63 134 ALA A CA 1
ATOM 1004 C C . ALA A 1 134 ? 17.334 20.891 17.315 1.00 11.73 134 ALA A C 1
ATOM 1005 O O . ALA A 1 134 ? 16.623 21.371 18.194 1.00 12.80 134 ALA A O 1
ATOM 1007 N N . GLU A 1 135 ? 17.148 19.679 16.828 1.00 11.85 135 GLU A N 1
ATOM 1008 C CA . GLU A 1 135 ? 16.050 18.833 17.272 1.00 13.43 135 GLU A CA 1
ATOM 1009 C C . GLU A 1 135 ? 16.201 18.389 18.729 1.00 12.56 135 GLU A C 1
ATOM 1010 O O . GLU A 1 135 ? 15.201 18.053 19.372 1.00 13.66 135 GLU A O 1
ATOM 1027 N N . GLY A 1 137 ? 17.329 20.506 20.941 1.00 12.11 137 GLY A N 1
ATOM 1028 C CA . GLY A 1 137 ? 17.228 21.744 21.696 1.00 13.97 137 GLY A CA 1
ATOM 1029 C C . GLY A 1 137 ? 18.555 22.327 22.128 1.00 13.22 137 GLY A C 1
ATOM 1030 O O . GLY A 1 137 ? 18.612 23.121 23.051 1.00 16.94 137 GLY A O 1
ATOM 1031 N N . GLU A 1 138 ? 19.628 21.981 21.421 1.00 13.03 138 GLU A N 1
ATOM 1032 C CA . GLU A 1 138 ? 20.983 22.412 21.795 1.00 13.80 138 GLU A CA 1
ATOM 1033 C C . GLU A 1 138 ? 21.416 23.707 21.154 1.00 13.10 138 GLU A C 1
ATOM 1034 O O . GLU A 1 138 ? 22.340 24.329 21.615 1.00 14.93 138 GLU A O 1
ATOM 1040 N N . ILE A 1 139 ? 20.76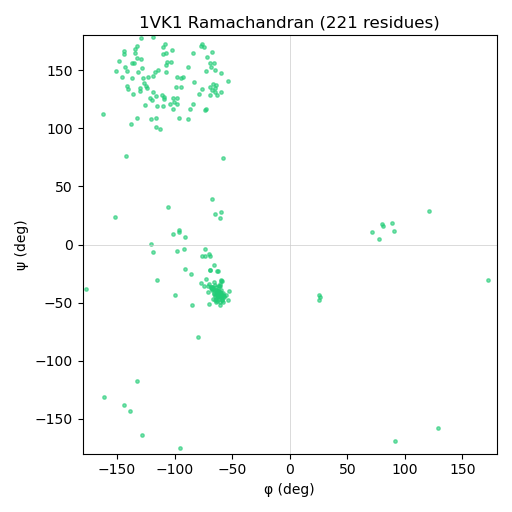6 24.068 20.048 1.00 12.61 139 ILE A N 1
ATOM 1041 C CA . ILE A 1 139 ? 21.033 25.314 19.341 1.00 12.12 139 ILE A CA 1
ATOM 1042 C C . ILE A 1 139 ? 19.706 25.946 19.021 1.00 11.62 139 ILE A C 1
ATOM 1043 O O . ILE A 1 139 ? 18.669 25.312 19.150 1.00 12.21 139 ILE A O 1
ATOM 1048 N N . ALA A 1 140 ? 19.738 27.197 18.594 1.00 10.88 140 ALA A N 1
ATOM 1049 C CA . ALA A 1 140 ? 18.527 27.952 18.323 1.00 10.47 140 ALA A CA 1
ATOM 1050 C C . ALA A 1 140 ? 17.797 27.425 17.082 1.00 9.77 140 ALA A C 1
ATOM 1051 O O . ALA A 1 140 ? 16.584 27.147 17.121 1.00 10.87 140 ALA A O 1
ATOM 1053 N N . PHE A 1 141 ? 18.543 27.290 15.987 1.00 10.64 141 PHE A N 1
ATOM 1054 C CA . PHE A 1 141 ? 18.008 26.772 14.748 1.00 10.30 141 PHE A CA 1
ATOM 1055 C C . PHE A 1 141 ? 19.134 26.090 13.993 1.00 10.66 141 PHE A C 1
ATOM 1056 O O . PHE A 1 141 ? 20.286 26.521 14.067 1.00 12.09 141 PHE A O 1
ATOM 1064 N N . ALA A 1 142 ? 18.774 25.072 13.222 1.00 10.80 142 ALA A N 1
ATOM 1065 C CA . ALA A 1 142 ? 19.575 24.642 12.100 1.00 11.19 142 ALA A CA 1
ATOM 1066 C C . ALA A 1 142 ? 19.043 25.322 10.845 1.00 12.02 142 ALA A C 1
ATOM 1067 O O . ALA A 1 142 ? 17.830 25.476 10.683 1.00 13.76 142 ALA A O 1
ATOM 1069 N N . LEU A 1 143 ? 19.952 25.681 9.953 1.00 12.38 143 LEU A N 1
ATOM 1070 C CA . LEU A 1 143 ? 19.614 26.285 8.668 1.00 12.41 143 LEU A CA 1
ATOM 1071 C C . LEU A 1 143 ? 20.092 25.278 7.615 1.00 12.48 143 LEU A C 1
ATOM 1072 O O . LEU A 1 143 ? 21.320 25.090 7.427 1.00 14.61 143 LEU A O 1
ATOM 1077 N N . ILE A 1 144 ? 19.131 24.625 6.965 1.00 13.34 144 ILE A N 1
ATOM 1078 C CA . ILE A 1 144 ? 19.392 23.424 6.157 1.00 14.82 144 ILE A CA 1
ATOM 1079 C C . ILE A 1 144 ? 18.949 23.635 4.721 1.00 16.05 144 ILE A C 1
ATOM 1080 O O . ILE A 1 144 ? 17.792 23.980 4.448 1.00 15.58 144 ILE A O 1
ATOM 1085 N N . GLY A 1 145 ? 19.883 23.396 3.811 1.00 17.22 145 GLY A N 1
ATOM 1086 C CA . GLY A 1 145 ? 19.658 23.502 2.381 1.00 18.52 145 GLY A CA 1
ATOM 1087 C C . GLY A 1 145 ? 20.766 22.737 1.684 1.00 19.71 145 GLY A C 1
ATOM 1088 O O . GLY A 1 145 ? 21.080 21.594 2.059 1.00 19.84 145 GLY A O 1
ATOM 1089 N N . GLU A 1 146 ? 21.385 23.367 0.692 1.00 19.92 146 GLU A N 1
ATOM 1090 C CA . GLU A 1 146 ? 22.571 22.789 0.040 1.00 21.41 146 GLU A CA 1
ATOM 1091 C C . GLU A 1 146 ? 23.663 22.539 1.068 1.00 21.47 146 GLU A C 1
ATOM 1092 O O . GLU A 1 146 ? 24.327 21.486 1.029 1.00 22.78 146 GLU A O 1
ATOM 1095 N N . LYS A 1 147 ? 23.840 23.502 1.986 1.00 20.23 147 LYS A N 1
ATOM 1096 C CA . LYS A 1 147 ? 24.741 23.377 3.116 1.00 19.04 147 LYS A CA 1
ATOM 1097 C C . LYS A 1 147 ? 23.923 23.258 4.424 1.00 16.77 147 LYS A C 1
ATOM 1098 O O . LYS A 1 147 ? 22.698 23.481 4.444 1.00 18.09 147 LYS A O 1
ATOM 1101 N N . SER A 1 148 ? 24.606 22.925 5.514 1.00 17.12 148 SER A N 1
ATOM 1102 C CA . SER A 1 148 ? 23.972 22.740 6.813 1.00 15.75 148 SER A CA 1
ATOM 1103 C C . SER A 1 148 ? 24.688 23.622 7.806 1.00 15.93 148 SER A C 1
ATOM 1104 O O . SER A 1 148 ? 25.895 23.459 8.024 1.00 17.59 148 SER A O 1
ATOM 1107 N N . PHE A 1 149 ? 23.941 24.553 8.434 1.00 15.02 149 PHE A N 1
ATOM 1108 C CA . PHE A 1 149 ? 24.507 25.494 9.397 1.00 15.37 149 PHE A CA 1
ATOM 1109 C C . PHE A 1 149 ? 23.819 25.398 10.740 1.00 14.34 149 PHE A C 1
ATOM 1110 O O . PHE A 1 149 ? 22.603 25.232 10.815 1.00 14.41 149 PHE A O 1
ATOM 1118 N N . ALA A 1 150 ? 24.602 25.578 11.793 1.00 13.83 150 ALA A N 1
ATOM 1119 C CA . ALA A 1 150 ? 24.095 25.740 13.156 1.00 13.60 150 ALA A CA 1
ATOM 1120 C C . ALA A 1 150 ? 24.057 27.203 13.530 1.00 13.70 150 ALA A C 1
ATOM 1121 O O . ALA A 1 150 ? 25.004 27.943 13.265 1.00 15.19 150 ALA A O 1
ATOM 1123 N N . ILE A 1 151 ? 22.952 27.627 14.145 1.00 12.12 151 ILE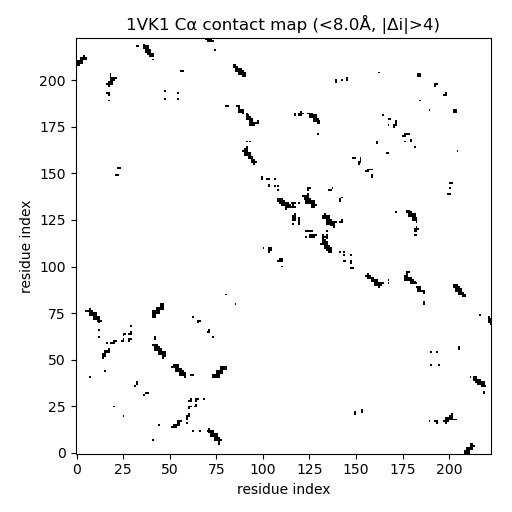 A N 1
ATOM 1124 C CA . ILE A 1 151 ? 22.854 28.954 14.756 1.00 12.11 151 ILE A CA 1
ATOM 1125 C C . ILE A 1 151 ? 22.757 28.722 16.255 1.00 12.14 151 ILE A C 1
ATOM 1126 O O . ILE A 1 151 ? 21.687 28.355 16.768 1.00 12.16 151 ILE A O 1
ATOM 1131 N N . PRO A 1 152 ? 23.864 28.874 16.967 1.00 13.10 152 PRO A N 1
ATOM 1132 C CA . PRO A 1 152 ? 23.862 28.578 18.384 1.00 14.10 152 PRO A CA 1
ATOM 1133 C C . PRO A 1 152 ? 22.988 29.510 19.188 1.00 13.51 152 PRO A C 1
ATOM 1134 O O . PRO A 1 152 ? 22.678 30.635 18.769 1.00 14.67 152 PRO A O 1
ATOM 1138 N N . GLY A 1 153 ? 22.560 29.023 20.334 1.00 13.59 153 GLY A N 1
ATOM 1139 C CA . GLY A 1 153 ? 21.769 29.785 21.253 1.00 14.07 153 GLY A CA 1
ATOM 1140 C C . GLY A 1 153 ? 20.509 29.084 21.693 1.00 13.56 153 GLY A C 1
ATOM 1141 O O . GLY A 1 153 ? 20.387 27.858 21.613 1.00 14.15 153 GLY A O 1
ATOM 1142 N N . GLY A 1 154 ? 19.564 29.889 22.147 1.00 13.38 154 GLY A N 1
ATOM 1143 C CA . GLY A 1 154 ? 18.290 29.408 22.635 1.00 13.23 154 GLY A CA 1
ATOM 1144 C C . GLY A 1 154 ? 17.188 30.368 22.273 1.00 13.04 154 GLY A C 1
ATOM 1145 O O . GLY A 1 154 ? 17.143 30.887 21.158 1.00 13.03 154 GLY A O 1
ATOM 1146 N N . LEU A 1 155 ? 16.301 30.606 23.206 1.00 11.84 155 LEU A N 1
ATOM 1147 C CA . LEU A 1 155 ? 15.108 31.398 22.941 1.00 12.54 155 LEU A CA 1
ATOM 1148 C C . LEU A 1 155 ? 15.382 32.766 22.342 1.00 11.53 155 LEU A C 1
ATOM 1149 O O . LEU A 1 155 ? 14.751 33.171 21.371 1.00 12.21 155 LEU A O 1
ATOM 1154 N N . GLU A 1 156 ? 16.305 33.486 22.923 1.00 11.12 156 GLU A N 1
ATOM 1155 C CA . GLU A 1 156 ? 16.573 34.850 22.475 1.00 11.73 156 GLU A CA 1
ATOM 1156 C C . GLU A 1 156 ? 17.152 34.864 21.064 1.00 11.66 156 GLU A C 1
ATOM 1157 O O . GLU A 1 156 ? 16.800 35.722 20.251 1.00 12.66 156 GLU A O 1
ATOM 1163 N N . GLU A 1 157 ? 18.009 33.904 20.763 1.00 11.24 157 GLU A N 1
ATOM 1164 C CA . GLU A 1 157 ? 18.567 33.788 19.427 1.00 11.55 157 GLU A CA 1
ATOM 1165 C C . GLU A 1 157 ? 17.491 33.395 18.414 1.00 10.86 157 GLU A C 1
ATOM 1166 O O . GLU A 1 157 ? 17.499 33.879 17.280 1.00 11.52 157 GLU A O 1
ATOM 1172 N N . GLN A 1 158 ? 16.554 32.543 18.815 1.00 9.81 158 GLN A N 1
ATOM 1173 C CA . GLN A 1 158 ? 15.430 32.218 17.922 1.00 9.86 158 GLN A CA 1
ATOM 1174 C C . GLN A 1 158 ? 14.645 33.500 17.588 1.00 9.69 158 GLN A C 1
ATOM 1175 O O . GLN A 1 158 ? 14.219 33.710 16.448 1.00 10.25 158 GLN A O 1
ATOM 1192 N N . LYS A 1 160 ? 15.853 36.558 17.504 1.00 10.70 160 LYS A N 1
ATOM 1193 C CA . LYS A 1 160 ? 16.691 37.359 16.602 1.00 10.80 160 LYS A CA 1
ATOM 1194 C C . LYS A 1 160 ? 16.606 36.836 15.167 1.00 10.94 160 LYS A C 1
ATOM 1195 O O . LYS A 1 160 ? 16.483 37.604 14.229 1.00 12.09 160 LYS A O 1
ATOM 1201 N N . VAL A 1 161 ? 16.663 35.524 14.999 1.00 10.50 161 VAL A N 1
ATOM 1202 C CA . VAL A 1 161 ? 16.506 34.924 13.679 1.00 10.74 161 VAL A CA 1
ATOM 1203 C C . VAL A 1 161 ? 15.159 35.320 13.087 1.00 11.43 161 VAL A C 1
ATOM 1204 O O . VAL A 1 161 ? 15.079 35.778 11.945 1.00 11.89 161 VAL A O 1
ATOM 1208 N N . SER A 1 162 ? 14.095 35.160 13.861 1.00 10.81 162 SER A N 1
ATOM 1209 C CA . SER A 1 162 ? 12.752 35.444 13.373 1.00 11.44 162 SER A CA 1
ATOM 1210 C C . SER A 1 162 ? 12.550 36.908 13.019 1.00 11.59 162 SER A C 1
ATOM 1211 O O . SER A 1 162 ? 11.863 37.212 12.059 1.00 12.62 162 SER A O 1
ATOM 1214 N N . LYS A 1 163 ? 13.156 37.812 13.778 1.00 11.10 163 LYS A N 1
ATOM 1215 C CA . LYS A 1 163 ? 13.091 39.246 13.491 1.00 12.26 163 LYS A CA 1
ATOM 1216 C C . LYS A 1 163 ? 13.727 39.543 12.124 1.00 12.13 163 LYS A C 1
ATOM 1217 O O . LYS A 1 163 ? 13.159 40.264 11.312 1.00 13.15 163 LYS A O 1
ATOM 1223 N N . VAL A 1 164 ? 14.900 38.979 11.875 1.00 11.86 164 VAL A N 1
ATOM 1224 C CA . VAL A 1 164 ? 15.568 39.140 10.583 1.00 12.60 164 VAL A CA 1
ATOM 1225 C C . VAL A 1 164 ? 14.684 38.610 9.453 1.00 12.28 164 VAL A C 1
ATOM 1226 O O . VAL A 1 164 ? 14.491 39.291 8.443 1.00 12.90 164 VAL A O 1
ATOM 1230 N N . LEU A 1 165 ? 14.138 37.413 9.626 1.00 11.95 165 LEU A N 1
ATOM 1231 C CA . LEU A 1 165 ? 13.272 36.865 8.604 1.00 11.79 165 LEU A CA 1
ATOM 1232 C C . LEU A 1 165 ? 12.036 37.715 8.317 1.00 12.11 165 LEU A C 1
ATOM 1233 O O . LEU A 1 165 ? 11.669 37.903 7.165 1.00 12.24 165 LEU A O 1
ATOM 1238 N N . ASP A 1 166 ? 11.413 38.246 9.357 1.00 11.57 166 ASP A N 1
ATOM 1239 C CA . ASP A 1 166 ? 10.240 39.096 9.195 1.00 12.63 166 ASP A CA 1
ATOM 1240 C C . ASP A 1 166 ? 10.630 40.376 8.425 1.00 12.87 166 ASP A C 1
ATOM 1241 O O . ASP A 1 166 ? 9.915 40.819 7.527 1.00 13.45 166 ASP A O 1
ATOM 1249 N N . GLU A 1 167 ? 11.763 40.973 8.767 1.00 12.30 167 GLU A N 1
ATOM 1250 C CA . GLU A 1 167 ? 12.221 42.156 8.064 1.00 13.95 167 GLU A CA 1
ATOM 1251 C C . GLU A 1 167 ? 12.497 41.886 6.593 1.00 13.15 167 GLU A C 1
ATOM 1252 O O . GLU A 1 167 ? 12.095 42.676 5.734 1.00 14.64 167 GLU A O 1
ATOM 1258 N N . MET A 1 168 ? 13.147 40.762 6.299 1.00 12.88 168 MET A N 1
ATOM 1259 C CA . MET A 1 168 ? 13.467 40.416 4.923 1.00 13.29 168 MET A CA 1
ATOM 1260 C C . MET A 1 168 ? 12.210 40.054 4.134 1.00 13.19 168 MET A C 1
ATOM 1261 O O . MET A 1 168 ? 12.117 40.346 2.955 1.00 14.76 168 MET A O 1
ATOM 1266 N N . ASP A 1 169 ? 11.235 39.436 4.809 1.00 12.40 169 ASP A N 1
ATOM 1267 C CA . ASP A 1 169 ? 9.910 39.136 4.254 1.00 13.55 169 ASP A CA 1
ATOM 1268 C C . ASP A 1 169 ? 9.221 40.447 3.856 1.00 13.04 169 ASP A C 1
ATOM 1269 O O . ASP A 1 169 ? 8.759 40.612 2.731 1.00 14.72 169 ASP A O 1
ATOM 1274 N N . GLN A 1 170 ? 9.162 41.381 4.780 1.00 13.14 170 GLN A N 1
ATOM 1275 C CA . GLN A 1 170 ? 8.516 42.664 4.520 1.00 13.87 170 GLN A CA 1
ATOM 1276 C C . GLN A 1 170 ? 9.183 43.451 3.389 1.00 15.68 170 GLN A C 1
ATOM 1277 O O . GLN A 1 170 ? 8.502 44.123 2.624 1.00 16.50 170 GLN A O 1
ATOM 1283 N N . ALA A 1 171 ? 10.506 43.360 3.294 1.00 15.13 171 ALA A N 1
ATOM 1284 C CA . ALA A 1 171 ? 11.284 44.040 2.254 1.00 16.18 171 ALA A CA 1
ATOM 1285 C C . ALA A 1 171 ? 11.249 43.299 0.941 1.00 16.09 171 ALA A C 1
ATOM 1286 O O . ALA A 1 171 ? 11.797 43.781 -0.046 1.00 17.36 171 ALA A O 1
ATOM 1299 N N . GLU A 1 173 ? 12.925 40.799 0.155 1.00 14.94 173 GLU A N 1
ATOM 1300 C CA . GLU A 1 173 ? 14.243 40.282 -0.162 1.00 15.84 173 GLU A CA 1
ATOM 1301 C C . GLU A 1 173 ? 14.215 38.769 -0.273 1.00 14.97 173 GLU A C 1
ATOM 1302 O O . GLU A 1 173 ? 14.984 38.189 -1.025 1.00 16.38 173 GLU A O 1
ATOM 1308 N N . ILE A 1 174 ? 13.307 38.153 0.497 1.00 14.60 174 ILE A N 1
ATOM 1309 C CA . ILE A 1 174 ? 13.009 36.736 0.416 1.00 15.24 174 ILE A CA 1
ATOM 1310 C C . ILE A 1 174 ? 11.496 36.576 0.423 1.00 14.05 174 ILE A C 1
ATOM 1311 O O . ILE A 1 174 ? 10.780 37.496 0.783 1.00 15.89 174 ILE A O 1
ATOM 1316 N N . GLU A 1 175 ? 11.037 35.394 0.042 1.00 16.50 175 GLU A N 1
ATOM 1317 C CA . GLU A 1 175 ? 9.674 34.966 0.331 1.00 17.30 175 GLU A CA 1
ATOM 1318 C C . GLU A 1 175 ? 9.763 34.012 1.519 1.00 15.33 175 GLU A C 1
ATOM 1319 O O . GLU A 1 175 ? 10.534 33.089 1.494 1.00 19.13 175 GLU A O 1
ATOM 1325 N N . LEU A 1 176 ? 8.996 34.296 2.554 1.00 15.74 176 LEU A N 1
ATOM 1326 C CA . LEU A 1 176 ? 9.058 33.592 3.828 1.00 15.70 176 LEU A CA 1
ATOM 1327 C C . LEU A 1 176 ? 7.799 32.788 3.932 1.00 17.04 176 LEU A C 1
ATOM 1328 O O . LEU A 1 176 ? 6.713 33.362 3.891 1.00 17.27 176 LEU A O 1
ATOM 1333 N N . VAL A 1 177 ? 7.926 31.463 4.020 1.00 16.60 177 VAL A N 1
ATOM 1334 C CA . VAL A 1 177 ? 6.775 30.591 4.201 1.00 17.50 177 VAL A CA 1
ATOM 1335 C C . VAL A 1 177 ? 7.020 29.668 5.375 1.00 15.77 177 VAL A C 1
ATOM 1336 O O . VAL A 1 177 ? 8.156 29.378 5.717 1.00 19.15 177 VAL A O 1
ATOM 1340 N N . TYR A 1 178 ? 5.951 29.253 6.008 1.00 15.88 178 TYR A N 1
ATOM 1341 C CA . TYR A 1 178 ? 6.042 28.388 7.167 1.00 15.70 178 TYR A CA 1
ATOM 1342 C C . TYR A 1 178 ? 5.409 27.055 6.839 1.00 16.31 178 TYR A C 1
ATOM 1343 O O . TYR A 1 178 ? 4.247 27.011 6.540 1.00 19.17 178 TYR A O 1
ATOM 1352 N N . TYR A 1 179 ? 6.207 25.964 6.909 1.00 15.84 179 TYR A N 1
ATOM 1353 C CA . TYR A 1 179 ? 5.741 24.587 6.662 1.00 15.97 179 TYR A CA 1
ATOM 1354 C C . TYR A 1 179 ? 5.352 23.907 7.958 1.00 15.87 179 TYR A C 1
ATOM 1355 O O . TY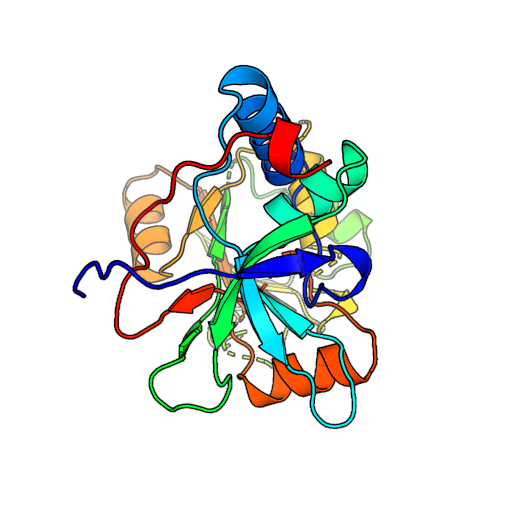R A 1 179 ? 6.090 23.964 8.931 1.00 14.84 179 TYR A O 1
ATOM 1364 N N . GLY A 1 180 ? 4.214 23.222 7.961 1.00 17.35 180 GLY A N 1
ATOM 1365 C CA . GLY A 1 180 ? 3.808 22.416 9.121 1.00 17.60 180 GLY A CA 1
ATOM 1366 C C . GLY A 1 180 ? 4.694 21.205 9.340 1.00 17.76 180 GLY A C 1
ATOM 1367 O O . GLY A 1 180 ? 4.963 20.820 10.474 1.00 17.51 180 GLY A O 1
ATOM 1368 N N . LEU A 1 181 ? 5.132 20.589 8.229 1.00 19.13 181 LEU A N 1
ATOM 1369 C CA . LEU A 1 181 ? 5.901 19.359 8.271 1.00 19.74 181 LEU A CA 1
ATOM 1370 C C . LEU A 1 181 ? 7.269 19.531 7.658 1.00 19.11 181 LEU A C 1
ATOM 1371 O O . LEU A 1 181 ? 7.406 20.038 6.543 1.00 19.14 181 LEU A O 1
ATOM 1376 N N . LYS A 1 182 ? 8.289 19.078 8.377 1.00 19.68 182 LYS A N 1
ATOM 1377 C CA . LYS A 1 182 ? 9.668 19.196 7.921 1.00 21.41 182 LYS A CA 1
ATOM 1378 C C . LYS A 1 182 ? 9.885 18.456 6.604 1.00 23.06 182 LYS A C 1
ATOM 1379 O O . LYS A 1 182 ? 10.663 18.905 5.756 1.00 21.59 182 LYS A O 1
ATOM 1385 N N . GLU A 1 183 ? 9.195 17.323 6.454 1.00 23.53 183 GLU A N 1
ATOM 1386 C CA . GLU A 1 183 ? 9.292 16.488 5.243 1.00 24.36 183 GLU A CA 1
ATOM 1387 C C . GLU A 1 183 ? 8.802 17.230 4.019 1.00 23.62 183 GLU A C 1
ATOM 1388 O O . GLU A 1 183 ? 9.371 17.097 2.937 1.00 24.83 183 GLU A O 1
ATOM 1390 N N . ASP A 1 184 ? 7.734 18.009 4.187 1.00 22.37 184 ASP A N 1
ATOM 1391 C CA . ASP A 1 184 ? 7.196 18.836 3.102 1.00 22.67 184 ASP A CA 1
ATOM 1392 C C . ASP A 1 184 ? 8.180 19.925 2.679 1.00 20.96 184 ASP A C 1
ATOM 1393 O O . ASP A 1 184 ? 8.370 20.164 1.500 1.00 22.25 184 ASP A O 1
ATOM 1398 N N . ALA A 1 185 ? 8.798 20.595 3.651 1.00 18.88 185 ALA A N 1
ATOM 1399 C CA . ALA A 1 185 ? 9.813 21.596 3.353 1.00 19.71 185 ALA A CA 1
ATOM 1400 C C . ALA A 1 185 ? 10.961 20.976 2.556 1.00 21.89 185 ALA A C 1
ATOM 1401 O O . ALA A 1 185 ? 11.410 21.528 1.555 1.00 22.59 185 ALA A O 1
ATOM 1403 N N . LYS A 1 186 ? 11.422 19.814 3.015 1.00 22.92 186 LYS A N 1
ATOM 1404 C CA . LYS A 1 186 ? 12.524 19.117 2.349 1.00 24.52 186 LYS A CA 1
ATOM 1405 C C . LYS A 1 186 ? 12.143 18.671 0.930 1.00 24.87 186 LYS A C 1
ATOM 14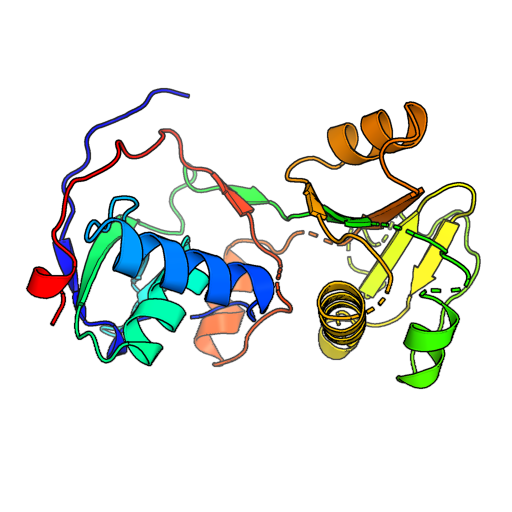06 O O . LYS A 1 186 ? 12.950 18.790 0.013 1.00 27.42 186 LYS A O 1
ATOM 1412 N N . ALA A 1 187 ? 10.917 18.178 0.766 1.00 23.89 187 ALA A N 1
ATOM 1413 C CA . ALA A 1 187 ? 10.404 17.785 -0.561 1.00 25.03 187 ALA A CA 1
ATOM 1414 C C . ALA A 1 187 ? 10.347 18.987 -1.511 1.00 25.84 187 ALA A C 1
ATOM 1415 O O . ALA A 1 187 ? 10.657 18.860 -2.695 1.00 27.99 187 ALA A O 1
ATOM 1417 N N . ASP A 1 188 ? 9.942 20.153 -0.998 1.00 25.58 188 ASP A N 1
ATOM 1418 C CA . ASP A 1 188 ? 9.882 21.370 -1.821 1.00 23.78 188 ASP A CA 1
ATOM 1419 C C . ASP A 1 188 ? 11.263 21.938 -2.145 1.00 23.94 188 ASP A C 1
ATOM 1420 O O . ASP A 1 188 ? 11.448 22.539 -3.208 1.00 25.53 188 ASP A O 1
ATOM 1425 N N . MET A 1 189 ? 12.236 21.737 -1.254 1.00 23.19 189 MET A N 1
ATOM 1426 C CA . MET A 1 189 ? 13.611 22.100 -1.548 1.00 23.60 189 MET A CA 1
ATOM 1427 C C . MET A 1 189 ? 14.156 21.241 -2.685 1.00 25.97 189 MET A C 1
ATOM 1428 O O . MET A 1 189 ? 14.853 21.747 -3.568 1.00 26.54 189 MET A O 1
ATOM 1433 N N . GLU A 1 190 ? 13.831 19.952 -2.653 1.00 26.60 190 GLU A N 1
ATOM 1434 C CA . GLU A 1 190 ? 14.245 19.025 -3.721 1.00 27.81 190 GLU A CA 1
ATOM 1435 C C . GLU A 1 190 ? 13.703 19.504 -5.062 1.00 29.50 190 GLU A C 1
ATOM 1436 O O . GLU A 1 190 ? 14.426 19.503 -6.067 1.00 31.58 190 GLU A O 1
ATOM 1438 N N . LYS A 1 191 ? 12.434 19.931 -5.065 1.00 29.11 191 LYS A N 1
ATOM 1439 C CA . LYS A 1 191 ? 11.765 20.435 -6.277 1.00 29.34 191 LYS A CA 1
ATOM 1440 C C . LYS A 1 191 ? 12.227 21.836 -6.708 1.00 29.62 191 LYS A C 1
ATOM 1441 O O . LYS A 1 191 ? 11.869 22.300 -7.803 1.00 30.10 191 LYS A O 1
ATOM 1447 N N . GLY A 1 192 ? 13.004 22.514 -5.862 1.00 29.56 192 GLY A N 1
ATOM 1448 C CA . GLY A 1 192 ? 13.493 23.856 -6.162 1.00 29.25 192 GLY A CA 1
ATOM 1449 C C . GLY A 1 192 ? 12.481 24.967 -5.882 1.00 28.70 192 GLY A C 1
ATOM 1450 O O . GLY A 1 192 ? 12.655 26.094 -6.355 1.00 30.69 192 GLY A O 1
ATOM 1451 N N . GLU A 1 193 ? 11.431 24.648 -5.119 1.00 26.74 193 GLU A N 1
ATOM 1452 C CA . GLU A 1 193 ? 10.409 25.639 -4.714 1.00 26.45 193 GLU A CA 1
ATOM 1453 C C . GLU A 1 193 ? 10.899 26.545 -3.569 1.00 24.78 193 GLU A C 1
ATOM 1454 O O . GLU A 1 193 ? 10.513 27.703 -3.494 1.00 24.83 193 GLU A O 1
ATOM 1457 N N . ILE A 1 194 ? 11.737 25.996 -2.675 1.00 23.36 194 ILE A N 1
ATOM 1458 C CA . ILE A 1 194 ? 12.399 26.786 -1.603 1.00 22.51 194 ILE A CA 1
ATOM 1459 C C . ILE A 1 194 ? 13.878 26.449 -1.572 1.00 19.69 194 ILE A C 1
ATOM 1460 O O . ILE A 1 194 ? 14.294 25.418 -2.092 1.00 21.39 194 ILE A O 1
ATOM 1465 N N . ASP A 1 195 ? 14.671 27.322 -0.976 1.00 18.05 195 ASP A N 1
ATOM 1466 C CA . ASP A 1 195 ? 16.117 27.151 -0.939 1.00 18.37 195 ASP A CA 1
ATOM 1467 C C . ASP A 1 195 ? 16.621 26.568 0.384 1.00 16.92 195 ASP A C 1
ATOM 1468 O O . ASP A 1 195 ? 17.489 25.693 0.388 1.00 17.68 195 ASP A O 1
ATOM 1473 N N . TYR A 1 196 ? 16.090 27.068 1.499 1.00 16.57 196 TYR A N 1
ATOM 1474 C CA . TYR A 1 196 ? 16.546 26.675 2.851 1.00 14.79 196 TYR A CA 1
ATOM 1475 C C . TYR A 1 196 ? 15.380 26.600 3.788 1.00 13.77 196 TYR A C 1
ATOM 1476 O O . TYR A 1 196 ? 14.368 27.284 3.605 1.00 14.84 196 TYR A O 1
ATOM 1485 N N . VAL A 1 197 ? 15.522 25.750 4.807 1.00 13.61 197 VAL A N 1
ATOM 1486 C CA . VAL A 1 197 ? 14.539 25.626 5.893 1.00 13.19 197 VAL A CA 1
ATOM 1487 C C . VAL A 1 197 ? 15.242 25.767 7.227 1.00 12.89 197 VAL A C 1
ATOM 1488 O O . VAL A 1 197 ? 16.364 25.334 7.390 1.00 13.29 197 VAL A O 1
ATOM 1492 N N . PHE A 1 198 ? 14.559 26.409 8.160 1.00 11.42 198 PHE A N 1
ATOM 1493 C CA . PHE A 1 198 ? 15.009 26.554 9.523 1.00 10.98 198 PHE A CA 1
ATOM 1494 C C . PHE A 1 198 ? 14.330 25.501 10.375 1.00 11.06 198 PHE A C 1
ATOM 1495 O O . PHE A 1 198 ? 13.097 25.416 10.407 1.00 12.27 198 PHE A O 1
ATOM 1503 N N . ILE A 1 199 ? 15.131 24.730 11.099 1.00 10.81 199 ILE A N 1
ATOM 1504 C CA . ILE A 1 199 ? 14.628 23.649 11.937 1.00 10.97 199 ILE A CA 1
ATOM 1505 C C . ILE A 1 199 ? 14.932 23.926 13.387 1.00 10.20 199 ILE A C 1
ATOM 1506 O O . ILE A 1 199 ? 16.065 24.230 13.751 1.00 10.85 199 ILE A O 1
ATOM 1511 N N . ARG A 1 200 ? 13.897 23.863 14.221 1.00 10.07 200 ARG A N 1
ATOM 1512 C CA . ARG A 1 200 ? 14.040 23.930 15.673 1.00 10.71 200 ARG A CA 1
ATOM 1513 C C . ARG A 1 200 ? 13.243 22.836 16.321 1.00 10.51 200 ARG A C 1
ATOM 1514 O O . ARG A 1 200 ? 12.402 22.223 15.690 1.00 11.20 200 ARG A O 1
ATOM 1533 N N . ALA A 1 202 ? 10.335 21.437 18.667 1.00 11.15 202 ALA A N 1
ATOM 1534 C CA . ALA A 1 202 ? 9.043 21.856 19.188 1.00 11.72 202 ALA A CA 1
ATOM 1535 C C . ALA A 1 202 ? 9.078 21.905 20.712 1.00 12.05 202 ALA A C 1
ATOM 1536 O O . ALA A 1 202 ? 9.702 21.043 21.348 1.00 10.75 202 ALA A O 1
ATOM 1538 N N . PRO A 1 203 ? 8.376 22.856 21.334 1.00 10.85 203 PRO A N 1
ATOM 1539 C CA . PRO A 1 203 ? 8.222 22.805 22.782 1.00 11.48 203 PRO A CA 1
ATOM 1540 C C . PRO A 1 203 ? 7.262 21.669 23.148 1.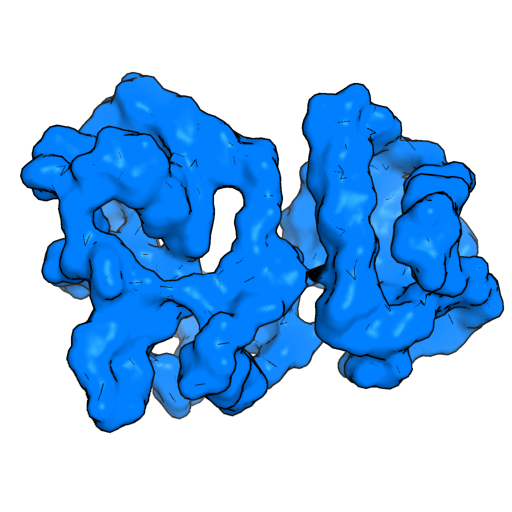00 11.86 203 PRO A C 1
ATOM 1541 O O . PRO A 1 203 ? 6.490 21.206 22.307 1.00 12.46 203 PRO A O 1
ATOM 1545 N N . THR A 1 204 ? 7.307 21.237 24.395 1.00 11.77 204 THR A N 1
ATOM 1546 C CA . THR A 1 204 ? 6.249 20.416 24.939 1.00 11.62 204 THR A CA 1
ATOM 1547 C C . THR A 1 204 ? 5.101 21.305 25.445 1.00 11.29 204 THR A C 1
ATOM 1548 O O . THR A 1 204 ? 5.258 22.516 25.682 1.00 11.10 204 THR A O 1
ATOM 1552 N N . LYS A 1 205 ? 3.951 20.697 25.672 1.00 11.22 205 LYS A N 1
ATOM 1553 C CA . LYS A 1 205 ? 2.838 21.431 26.272 1.00 11.14 205 LYS A CA 1
ATOM 1554 C C . LYS A 1 205 ? 3.207 21.967 27.631 1.00 11.79 205 LYS A C 1
ATOM 1555 O O . LYS A 1 205 ? 2.832 23.086 27.982 1.00 12.01 205 LYS A O 1
ATOM 1561 N N . GLU A 1 206 ? 3.947 21.200 28.423 1.00 11.78 206 GLU A N 1
ATOM 1562 C CA . GLU A 1 206 ? 4.387 21.681 29.712 1.00 12.31 206 GLU A CA 1
ATOM 1563 C C . GLU A 1 206 ? 5.261 22.938 29.591 1.00 12.00 206 GLU A C 1
ATOM 1564 O O . GLU A 1 206 ? 5.117 23.868 30.386 1.00 13.29 206 GLU A O 1
ATOM 1570 N N . GLU A 1 207 ? 6.154 22.969 28.598 1.00 11.24 207 GLU A N 1
ATOM 1571 C CA . GLU A 1 207 ? 6.983 24.140 28.347 1.00 11.56 207 GLU A CA 1
ATOM 1572 C C . GLU A 1 207 ? 6.143 25.357 27.928 1.00 10.09 207 GLU A C 1
ATOM 1573 O O . GLU A 1 207 ? 6.436 26.462 28.324 1.00 11.06 207 GLU A O 1
ATOM 1579 N N . VAL A 1 208 ? 5.118 25.131 27.112 1.00 9.66 208 VAL A N 1
ATOM 1580 C CA . VAL A 1 208 ? 4.228 26.226 26.692 1.00 9.64 208 VAL A CA 1
ATOM 1581 C C . VAL A 1 208 ? 3.507 26.817 27.899 1.00 10.11 208 VAL A C 1
ATOM 1582 O O . VAL A 1 208 ? 3.507 28.040 28.090 1.00 10.44 208 VAL A O 1
ATOM 1586 N N . MET A 1 209 ? 2.921 25.965 28.728 1.00 10.72 209 MET A N 1
ATOM 1587 C CA . MET A 1 209 ? 2.190 26.458 29.876 1.00 11.26 209 MET A CA 1
ATOM 1588 C C . MET A 1 209 ? 3.144 27.134 30.889 1.00 11.73 209 MET A C 1
ATOM 1589 O O . MET A 1 209 ? 2.823 28.178 31.466 1.00 12.70 209 MET A O 1
ATOM 1594 N N . GLU A 1 210 ? 4.338 26.570 31.079 1.00 12.42 210 GLU A N 1
ATOM 1595 C CA . GLU A 1 210 ? 5.322 27.210 31.965 1.00 13.55 210 GLU A CA 1
ATOM 1596 C C . GLU A 1 210 ? 5.712 28.601 31.467 1.00 11.88 210 GLU A C 1
ATOM 1597 O O . GLU A 1 210 ? 5.850 29.549 32.249 1.00 12.93 210 GLU A O 1
ATOM 1600 N N . LEU A 1 211 ? 5.867 28.745 30.156 1.00 12.07 211 LEU A N 1
ATOM 1601 C CA . LEU A 1 211 ? 6.243 30.017 29.593 1.00 11.45 211 LEU A CA 1
ATOM 1602 C C . LEU A 1 211 ? 5.143 31.063 29.816 1.00 10.61 211 LEU A C 1
ATOM 1603 O O . LEU A 1 211 ? 5.418 32.192 30.242 1.00 11.52 211 LEU A O 1
ATOM 1608 N N . VAL A 1 212 ? 3.902 30.709 29.524 1.00 10.72 212 VAL A N 1
ATOM 1609 C CA . VAL A 1 212 ? 2.818 31.661 29.676 1.00 11.03 212 VAL A CA 1
ATOM 1610 C C . VAL A 1 212 ? 2.627 32.007 31.147 1.00 11.45 212 VAL A C 1
ATOM 1611 O O . VAL A 1 212 ? 2.304 33.138 31.487 1.00 11.66 212 VAL A O 1
ATOM 1615 N N . LYS A 1 213 ? 2.891 31.067 32.042 1.00 11.23 213 LYS A N 1
ATOM 1616 C CA . LYS A 1 213 ? 2.774 31.342 33.47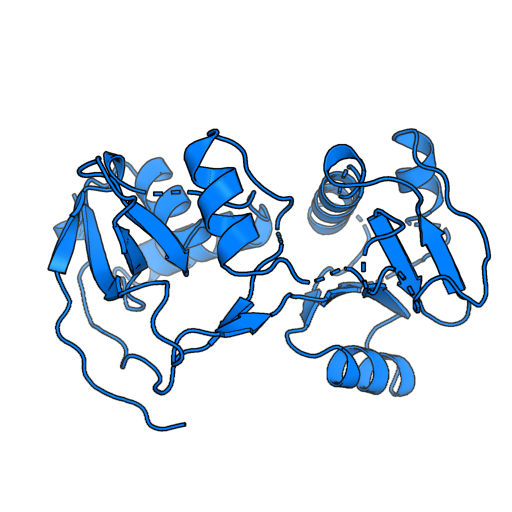3 1.00 12.04 213 LYS A CA 1
ATOM 1617 C C . LYS A 1 213 ? 3.843 32.304 33.982 1.00 12.61 213 LYS A C 1
ATOM 1618 O O . LYS A 1 213 ? 3.646 32.933 35.031 1.00 14.60 213 LYS A O 1
ATOM 1623 N N . ARG A 1 214 ? 4.970 32.434 33.272 1.00 13.35 214 ARG A N 1
ATOM 1624 C CA . ARG A 1 214 ? 5.961 33.434 33.660 1.00 14.10 214 ARG A CA 1
ATOM 1625 C C . ARG A 1 214 ? 5.911 34.693 32.808 1.00 12.91 214 ARG A C 1
ATOM 1626 O O . ARG A 1 214 ? 6.771 35.560 32.944 1.00 14.44 214 ARG A O 1
ATOM 1634 N N . GLY A 1 215 ? 4.888 34.826 31.958 1.00 12.48 215 GLY A N 1
ATOM 1635 C CA . GLY A 1 215 ? 4.654 36.061 31.206 1.00 12.03 215 GLY A CA 1
ATOM 1636 C C . GLY A 1 215 ? 5.529 36.217 29.965 1.00 11.00 215 GLY A C 1
ATOM 1637 O O . GLY A 1 215 ? 5.662 37.309 29.438 1.00 12.24 215 GLY A O 1
ATOM 1638 N N . GLU A 1 216 ? 6.123 35.118 29.497 1.00 10.76 216 GLU A N 1
ATOM 1639 C CA . GLU A 1 216 ? 7.048 35.175 28.359 1.00 10.46 216 GLU A CA 1
ATOM 1640 C C . GLU A 1 216 ? 6.410 34.582 27.107 1.00 10.07 216 GLU A C 1
ATOM 1641 O O . GLU A 1 216 ? 5.379 33.910 27.169 1.00 9.92 216 GLU A O 1
ATOM 1647 N N . VAL A 1 217 ? 7.034 34.866 25.970 1.00 9.59 217 VAL A N 1
ATOM 1648 C CA . VAL A 1 217 ? 6.613 34.367 24.679 1.00 9.05 217 VAL A CA 1
ATOM 1649 C C . VAL A 1 217 ? 7.785 33.798 23.915 1.00 9.52 217 VAL A C 1
ATOM 1650 O O . VAL A 1 217 ? 8.931 34.245 24.048 1.00 9.82 217 VAL A O 1
ATOM 1654 N N . PHE A 1 218 ? 7.487 32.785 23.099 1.00 8.52 218 PHE A N 1
ATOM 1655 C CA . PHE A 1 218 ? 8.408 32.246 22.124 1.00 8.82 218 PHE A CA 1
ATOM 1656 C C . PHE A 1 218 ? 8.498 33.167 20.900 1.00 8.66 218 PHE A C 1
ATOM 1657 O O . PHE A 1 218 ? 7.684 34.076 20.710 1.00 8.98 218 PHE A O 1
ATOM 1665 N N . SER A 1 219 ? 9.447 32.879 20.019 1.00 9.22 219 SER A N 1
ATOM 1666 C CA . SER A 1 219 ? 9.503 33.530 18.733 1.00 10.14 219 SER A CA 1
ATOM 1667 C C . SER A 1 219 ? 8.287 33.086 17.886 1.00 9.48 219 SER A C 1
ATOM 1668 O O . SER A 1 219 ? 7.579 32.124 18.235 1.00 9.04 219 SER A O 1
ATOM 1671 N N . PRO A 1 220 ? 7.993 33.784 16.801 1.00 9.42 220 PRO A N 1
ATOM 1672 C CA . PRO A 1 220 ? 6.794 33.463 16.025 1.00 9.63 220 PRO A CA 1
ATOM 1673 C C . PRO A 1 220 ? 6.760 32.052 15.516 1.00 9.26 220 PRO A C 1
ATOM 1674 O O . PRO A 1 220 ? 7.794 31.457 15.171 1.00 10.79 220 PRO A O 1
ATOM 1696 N N . THR A 1 222 ? 6.231 29.167 16.781 1.00 9.62 222 THR A N 1
ATOM 1697 C CA . THR A 1 222 ? 6.883 28.125 17.540 1.00 9.44 222 THR A CA 1
ATOM 1698 C C . THR A 1 222 ? 5.991 26.904 17.750 1.00 9.55 222 THR A C 1
ATOM 1699 O O . THR A 1 222 ? 6.497 25.772 17.746 1.00 10.25 222 THR A O 1
ATOM 1703 N N . THR A 1 223 ? 4.697 27.101 17.985 1.00 10.61 223 THR A N 1
ATOM 1704 C CA . THR A 1 223 ? 3.805 25.980 18.194 1.00 10.41 223 THR A CA 1
ATOM 1705 C C . THR A 1 223 ? 2.891 25.744 17.018 1.00 10.76 223 THR A C 1
ATOM 1706 O O . THR A 1 223 ? 2.445 26.682 16.360 1.00 10.95 223 THR A O 1
ATOM 1710 N N . ARG A 1 224 ? 2.556 24.484 16.817 1.00 10.97 224 ARG A N 1
ATOM 1711 C CA . ARG A 1 224 ? 1.552 24.081 15.861 1.00 12.02 224 ARG A CA 1
ATOM 1712 C C . ARG A 1 224 ? 0.730 22.991 16.551 1.00 11.68 224 ARG A C 1
ATOM 1713 O O . ARG A 1 224 ? 1.172 21.863 16.660 1.00 12.83 224 ARG A O 1
ATOM 1721 N N . HIS A 1 225 ? -0.463 23.331 17.009 1.00 12.42 225 HIS A N 1
ATOM 1722 C CA . HIS A 1 225 ? -1.289 22.408 17.784 1.00 13.13 225 HIS A CA 1
ATOM 1723 C C . HIS A 1 225 ? -2.232 21.648 16.876 1.00 14.74 225 HIS A C 1
ATOM 1724 O O . HIS A 1 225 ? -2.748 22.195 15.886 1.00 15.35 225 HIS A O 1
ATOM 1731 N N . VAL A 1 226 ? -2.465 20.388 17.229 1.00 15.17 226 VAL A N 1
ATOM 1732 C CA . VAL A 1 226 ? -3.386 19.498 16.524 1.00 16.74 226 VAL A CA 1
ATOM 1733 C C . VAL A 1 226 ? -4.323 18.849 17.551 1.00 16.73 226 VAL A C 1
ATOM 1734 O O . VAL A 1 226 ? -3.871 18.445 18.615 1.00 18.52 226 VAL A O 1
ATOM 1738 N N . LEU A 1 227 ? -5.623 18.813 17.237 1.00 16.00 227 LEU A N 1
ATOM 1739 C CA . LEU A 1 227 ? -6.637 18.194 18.087 1.00 16.29 227 LEU A CA 1
ATOM 1740 C C . LEU A 1 227 ? -7.105 16.893 17.398 1.00 16.64 227 LEU A C 1
ATOM 1741 O O . LEU A 1 227 ? -6.754 16.644 16.256 1.00 17.55 227 LEU A O 1
ATOM 1746 N N . PRO A 1 228 ? -7.926 16.086 18.072 1.00 17.34 228 PRO A N 1
ATOM 1747 C CA . PRO A 1 228 ? -8.493 14.888 17.427 1.00 18.06 228 PRO A CA 1
ATOM 1748 C C . PRO A 1 228 ? -9.503 15.180 16.334 1.00 19.16 228 PRO A C 1
ATOM 1749 O O . PRO A 1 228 ? -9.903 14.261 15.612 1.00 20.53 228 PRO A O 1
ATOM 1753 N N . PHE A 1 229 ? -9.921 16.450 16.225 1.00 18.19 229 PHE A N 1
ATOM 1754 C CA . PHE A 1 229 ? -10.888 16.877 15.241 1.00 17.89 229 PHE A CA 1
ATOM 1755 C C . PHE A 1 229 ? -10.511 18.261 14.774 1.00 18.20 229 PHE A C 1
ATOM 1756 O O . PHE A 1 229 ? -9.692 18.930 15.401 1.00 16.74 229 PHE A O 1
ATOM 1764 N N . ILE A 1 230 ? -11.130 18.676 13.680 1.00 17.65 230 ILE A N 1
ATOM 1765 C CA . ILE A 1 230 ? -11.001 20.033 13.176 1.00 18.10 230 ILE A CA 1
ATOM 1766 C C . ILE A 1 230 ? -12.280 20.779 13.527 1.00 17.99 230 ILE A C 1
ATOM 1767 O O . ILE A 1 230 ? -13.348 20.362 13.121 1.00 17.89 230 ILE A O 1
ATOM 1772 N N . PRO A 1 231 ? -12.201 21.878 14.290 1.00 19.14 231 PRO A N 1
ATOM 1773 C CA . PRO A 1 231 ? -13.404 22.666 14.553 1.00 18.55 231 PRO A CA 1
ATOM 1774 C C . PRO A 1 231 ? -13.988 23.176 13.247 1.00 20.36 231 PRO A C 1
ATOM 1775 O O . PRO A 1 231 ? -13.251 23.692 12.404 1.00 20.78 231 PRO A O 1
ATOM 1779 N N . ASP A 1 232 ? -15.289 23.001 13.055 1.00 21.64 232 ASP A N 1
ATOM 1780 C CA . ASP A 1 232 ? -15.912 23.502 11.834 1.00 22.48 232 ASP A CA 1
ATOM 1781 C C . ASP A 1 232 ? -15.895 25.022 11.885 1.00 21.31 232 ASP A C 1
ATOM 1782 O O . ASP A 1 232 ? -15.867 25.632 12.977 1.00 21.80 232 ASP A O 1
ATOM 1787 N N . LYS A 1 233 ? -15.880 25.640 10.723 1.00 20.20 233 LYS A N 1
ATOM 1788 C CA . LYS A 1 233 ? -15.838 27.087 10.681 1.00 19.14 233 LYS A CA 1
ATOM 1789 C C . LYS A 1 233 ? -17.163 27.651 11.167 1.00 17.74 233 LYS A C 1
ATOM 1790 O O . LYS A 1 233 ? -18.205 26.967 11.177 1.00 20.50 233 LYS A O 1
ATOM 1796 N N . ILE A 1 234 ? -17.094 28.884 11.642 1.00 16.43 234 ILE A N 1
ATOM 1797 C CA . ILE A 1 234 ? -18.224 29.550 12.206 1.00 15.94 234 ILE A CA 1
ATOM 1798 C C . ILE A 1 234 ? -18.491 30.789 11.353 1.00 16.13 234 ILE A C 1
ATOM 1799 O O . ILE A 1 234 ? -17.801 31.047 10.395 1.00 17.67 234 ILE A O 1
ATOM 1804 N N . ASP A 1 235 ? -19.509 31.520 11.700 1.00 16.82 235 ASP A N 1
ATOM 1805 C CA . ASP A 1 235 ? -19.982 32.611 10.865 1.00 17.08 235 ASP A CA 1
ATOM 1806 C C . ASP A 1 235 ? -20.417 33.757 11.753 1.00 17.16 235 ASP A C 1
ATOM 1807 O O . ASP A 1 235 ? -21.608 33.959 11.980 1.00 21.05 235 ASP A O 1
ATOM 1812 N N . VAL A 1 236 ? -19.435 34.480 12.292 1.00 15.03 236 VAL A N 1
ATOM 1813 C CA . VAL A 1 236 ? -19.676 35.559 13.238 1.00 13.79 236 VAL A CA 1
ATOM 1814 C C . VAL A 1 236 ? -19.339 36.892 12.588 1.00 12.53 236 VAL A C 1
ATOM 1815 O O . VAL A 1 236 ? -18.257 37.088 12.052 1.00 13.41 236 VAL A O 1
ATOM 1819 N N . LYS A 1 237 ? -20.267 37.837 12.652 1.00 14.60 237 LYS A N 1
ATOM 1820 C CA . LYS A 1 237 ? -20.032 39.154 12.095 1.00 14.84 237 LYS A CA 1
ATOM 1821 C C . LYS A 1 237 ? -18.997 39.904 12.895 1.00 13.25 237 LYS A C 1
ATOM 1822 O O . LYS A 1 237 ? -19.030 39.910 14.127 1.00 14.10 237 LYS A O 1
ATOM 1825 N N . LEU A 1 238 ? -18.075 40.547 12.202 1.00 13.41 238 LEU A N 1
ATOM 1826 C CA . LEU A 1 238 ? -17.058 41.343 12.849 1.00 13.67 238 LEU A CA 1
ATOM 1827 C C . LEU A 1 238 ? -17.668 42.364 13.820 1.00 13.29 238 LEU A C 1
ATOM 1828 O O . LEU A 1 238 ? -17.127 42.579 14.899 1.00 13.09 238 LEU A O 1
ATOM 1833 N N . GLU A 1 239 ? -18.795 42.992 13.441 1.00 13.96 239 GLU A N 1
ATOM 1834 C CA . GLU A 1 239 ? -19.426 44.004 14.323 1.00 15.10 239 GLU A CA 1
ATOM 1835 C C . GLU A 1 239 ? -19.817 43.430 15.676 1.00 14.81 239 GLU A C 1
ATOM 1836 O O . GLU A 1 239 ? -19.826 44.141 16.682 1.00 16.09 239 GLU A O 1
ATOM 1839 N N . ASP A 1 240 ? -20.152 42.154 15.709 1.00 13.69 240 ASP A N 1
ATOM 1840 C CA . ASP A 1 240 ? -20.548 41.490 16.958 1.00 14.16 240 ASP A CA 1
ATOM 1841 C C . ASP A 1 240 ? -19.392 41.303 17.943 1.00 13.10 240 ASP A C 1
ATOM 1842 O O . ASP A 1 240 ? -19.624 40.942 19.090 1.00 15.43 240 ASP A O 1
ATOM 1847 N N . LEU A 1 241 ? -18.164 41.585 17.512 1.00 12.37 241 LEU A N 1
ATOM 1848 C CA . LEU A 1 241 ? -16.991 41.455 18.363 1.00 12.18 241 LEU A CA 1
ATOM 1849 C C . LEU A 1 241 ? -16.651 42.724 19.089 1.00 12.54 241 LEU A C 1
ATOM 1850 O O . LEU A 1 241 ? -15.750 42.733 19.913 1.00 12.38 241 LEU A O 1
ATOM 1855 N N . PHE A 1 242 ? -17.395 43.793 18.794 1.00 14.28 242 PHE A N 1
ATOM 1856 C CA . PHE A 1 242 ? -17.151 45.102 19.364 1.00 16.62 242 PHE A CA 1
ATOM 1857 C C . PHE A 1 242 ? -18.118 45.400 20.470 1.00 19.35 242 PHE A C 1
ATOM 1858 O O . PHE A 1 242 ? -19.230 44.873 20.482 1.00 20.41 242 PHE A O 1
#

Secondary structure (DSSP, 8-state):
--EE----EEEEGGG---BPPPHHHHHHHHHHHHHH-EE-S-EEEEEPTTSS-EEEEE-HHHHHHHHHHT--EEEEEEE-TTSTT-EEE--EEE------HHHHHHTT---EE-TTS------SSEEEESSSEEEE--STTT--HHHHHHHHHH-----EEES-HHHHHHHHHTTS-S-EEE----HHHHHHHHHTT--B----EEE-SSEEPP--EEGGGG-

CATH classification: 3.90.1530.10 (+1 more: 3.30.1760.10)